Protein AF-A0A4R1WIS2-F1 (afdb_monomer_lite)

Structure (mmCIF, N/CA/C/O backbone):
data_AF-A0A4R1WIS2-F1
#
_entry.id   AF-A0A4R1WIS2-F1
#
loop_
_atom_site.group_PDB
_atom_site.id
_atom_site.type_symbol
_atom_site.label_atom_id
_atom_site.label_alt_id
_atom_site.label_comp_id
_atom_site.label_asym_id
_atom_site.label_entity_id
_atom_site.label_seq_id
_atom_site.pdbx_PDB_ins_code
_atom_site.Cartn_x
_atom_site.Cartn_y
_atom_site.Cartn_z
_atom_site.occupancy
_atom_site.B_iso_or_equiv
_atom_site.auth_seq_id
_atom_site.auth_comp_id
_atom_site.auth_asym_id
_atom_site.auth_atom_id
_atom_site.pdbx_PDB_model_num
ATOM 1 N N . MET A 1 1 ? 6.449 -14.161 -23.544 1.00 34.19 1 MET A N 1
ATOM 2 C CA . MET A 1 1 ? 6.609 -13.956 -22.084 1.00 34.19 1 MET A CA 1
ATOM 3 C C . MET A 1 1 ? 6.964 -12.508 -21.762 1.00 34.19 1 MET A C 1
ATOM 5 O O . MET A 1 1 ? 6.286 -11.932 -20.929 1.00 34.19 1 MET A O 1
ATOM 9 N N . LEU A 1 2 ? 7.910 -11.876 -22.476 1.00 35.28 2 LEU A N 1
ATOM 10 C CA . LEU A 1 2 ? 8.091 -10.413 -22.425 1.00 35.28 2 LEU A CA 1
ATOM 11 C C . LEU A 1 2 ? 6.787 -9.658 -22.736 1.00 35.28 2 LEU A C 1
ATOM 13 O O . LEU A 1 2 ? 6.429 -8.780 -21.968 1.00 35.28 2 LEU A O 1
ATOM 17 N N . ASP A 1 3 ? 6.004 -10.087 -23.731 1.00 39.53 3 ASP A N 1
ATOM 18 C CA . ASP A 1 3 ? 4.685 -9.488 -24.024 1.00 39.53 3 ASP A CA 1
ATOM 19 C C . ASP A 1 3 ? 3.668 -9.593 -22.871 1.00 39.53 3 ASP A C 1
ATOM 21 O O . ASP A 1 3 ? 2.839 -8.705 -22.704 1.00 39.53 3 ASP A O 1
ATOM 25 N N . LEU A 1 4 ? 3.761 -10.632 -22.028 1.00 36.53 4 LEU A N 1
ATOM 26 C CA . LEU A 1 4 ? 2.908 -10.819 -20.840 1.00 36.53 4 LEU A CA 1
ATOM 27 C C . LEU A 1 4 ? 3.259 -9.829 -19.721 1.00 36.53 4 LEU A C 1
ATOM 29 O O . LEU A 1 4 ? 2.395 -9.446 -18.941 1.00 36.53 4 LEU A O 1
ATOM 33 N N . LEU A 1 5 ? 4.507 -9.355 -19.700 1.00 43.53 5 LEU A N 1
ATOM 34 C CA . LEU A 1 5 ? 4.974 -8.262 -18.846 1.00 43.53 5 LEU A CA 1
ATOM 35 C C . LEU A 1 5 ? 4.927 -6.912 -19.571 1.00 43.53 5 LEU A C 1
ATOM 37 O O . LEU A 1 5 ? 5.386 -5.903 -19.034 1.00 43.53 5 LEU A O 1
ATOM 41 N N . GLY A 1 6 ? 4.406 -6.885 -20.805 1.00 50.16 6 GLY A N 1
ATOM 42 C CA . GLY A 1 6 ? 4.449 -5.768 -21.754 1.00 50.16 6 GLY A CA 1
ATOM 43 C C . GLY A 1 6 ? 5.859 -5.240 -22.055 1.00 50.16 6 GLY A C 1
ATOM 44 O O . GLY A 1 6 ? 6.031 -4.048 -22.309 1.00 50.16 6 GLY A O 1
ATOM 45 N N . GLY A 1 7 ? 6.885 -6.081 -21.936 1.00 56.88 7 GLY A N 1
ATOM 46 C CA . GLY A 1 7 ? 8.267 -5.750 -22.259 1.00 56.88 7 GLY A CA 1
ATOM 47 C C . GLY A 1 7 ? 8.368 -5.282 -23.705 1.00 56.88 7 GLY A C 1
ATOM 48 O O . GLY A 1 7 ? 8.290 -6.089 -24.626 1.00 56.88 7 GLY A O 1
ATOM 49 N N . VAL A 1 8 ? 8.528 -3.974 -23.900 1.00 64.31 8 VAL A N 1
ATOM 50 C CA . VAL A 1 8 ? 8.676 -3.400 -25.235 1.00 64.31 8 VAL A CA 1
ATOM 51 C C . VAL A 1 8 ? 10.129 -3.506 -25.663 1.00 64.31 8 VAL A C 1
ATOM 53 O O . VAL A 1 8 ? 11.032 -3.051 -24.963 1.00 64.31 8 VAL A O 1
ATOM 56 N N . SER A 1 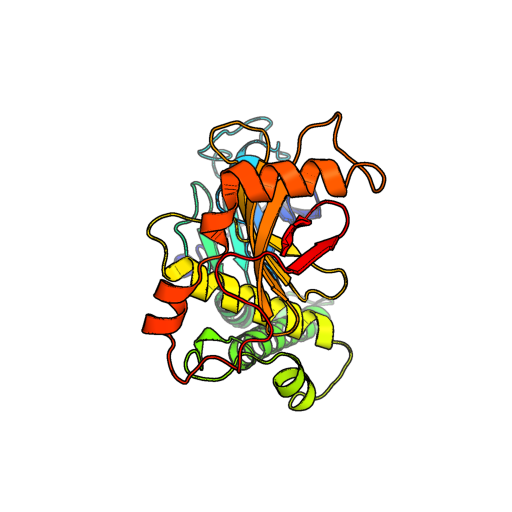9 ? 10.350 -4.120 -26.823 1.00 67.88 9 SER A N 1
ATOM 57 C CA . SER A 1 9 ? 11.649 -4.097 -27.489 1.00 67.88 9 SER A CA 1
ATOM 58 C C . SER A 1 9 ? 11.759 -2.829 -28.323 1.00 67.88 9 SER A C 1
ATOM 60 O O . SER A 1 9 ? 10.965 -2.615 -29.236 1.00 67.88 9 SER A O 1
ATOM 62 N N . TYR A 1 10 ? 12.753 -1.996 -28.025 1.00 75.69 10 TYR A N 1
ATOM 63 C CA . TYR A 1 10 ? 13.065 -0.817 -28.827 1.00 75.69 10 TYR A CA 1
ATOM 64 C C . TYR A 1 10 ? 14.084 -1.232 -29.894 1.00 75.69 10 TYR A C 1
ATOM 66 O O . TYR A 1 10 ? 15.206 -1.583 -29.531 1.00 75.69 10 TYR A O 1
ATOM 74 N N . PRO A 1 11 ? 13.734 -1.229 -31.193 1.00 65.75 11 PRO A N 1
ATOM 75 C CA . PRO A 1 11 ? 14.603 -1.773 -32.238 1.00 65.75 11 PRO A CA 1
ATOM 76 C C . PRO A 1 11 ? 15.948 -1.041 -32.362 1.00 65.75 11 PRO A C 1
ATOM 78 O O . PRO A 1 11 ? 16.916 -1.664 -32.784 1.00 65.75 11 PRO A O 1
ATOM 81 N N . SER A 1 12 ? 16.030 0.239 -31.975 1.00 69.81 12 SER A N 1
ATOM 82 C CA . SER A 1 12 ? 17.271 1.003 -31.736 1.00 69.81 12 SER A CA 1
ATOM 83 C C . SER A 1 12 ? 16.912 2.384 -31.163 1.00 69.81 12 SER A C 1
ATOM 85 O O . SER A 1 12 ? 16.636 3.292 -31.943 1.00 69.81 12 SER A O 1
ATOM 87 N N . PRO A 1 13 ? 16.836 2.570 -29.834 1.00 78.38 13 PRO A N 1
ATOM 88 C CA . PRO A 1 13 ? 16.638 3.904 -29.274 1.00 78.38 13 PRO A CA 1
ATOM 89 C C . PRO A 1 13 ? 17.916 4.737 -29.454 1.00 78.38 13 PRO A C 1
ATOM 91 O O . PRO A 1 13 ? 19.015 4.210 -29.276 1.00 78.38 13 PRO A O 1
ATOM 94 N N . ASP A 1 14 ? 17.783 6.035 -29.751 1.00 80.94 14 ASP A N 1
ATOM 95 C CA . ASP A 1 14 ? 18.937 6.943 -29.896 1.00 80.94 14 ASP A CA 1
ATOM 96 C C . ASP A 1 14 ? 19.767 6.980 -28.603 1.00 80.94 14 ASP A C 1
ATOM 98 O O . ASP A 1 14 ? 20.999 6.991 -28.616 1.00 80.94 14 ASP A O 1
ATOM 102 N N . ARG A 1 15 ? 19.060 6.993 -27.468 1.00 85.81 15 ARG A N 1
ATOM 103 C CA . ARG A 1 15 ? 19.577 6.781 -26.112 1.00 85.81 15 ARG A CA 1
ATOM 104 C C . ARG A 1 15 ? 18.429 6.444 -25.160 1.00 85.81 15 ARG A C 1
ATOM 106 O O . ARG A 1 15 ? 17.265 6.639 -25.497 1.00 85.81 15 ARG A O 1
ATOM 113 N N . ILE A 1 16 ? 18.757 5.994 -23.952 1.00 86.62 16 ILE A N 1
ATOM 114 C CA . ILE A 1 16 ? 17.788 5.806 -22.866 1.00 86.62 16 ILE A CA 1
ATOM 115 C C . ILE A 1 16 ? 18.125 6.791 -21.748 1.00 86.62 16 ILE A C 1
ATOM 117 O O . ILE A 1 16 ? 19.150 6.641 -21.084 1.00 86.62 16 ILE A O 1
ATOM 121 N N . ASP A 1 17 ? 17.254 7.775 -21.530 1.00 89.00 17 ASP A N 1
ATOM 122 C CA . ASP A 1 17 ? 17.351 8.692 -20.397 1.00 89.00 17 ASP A CA 1
ATOM 123 C C . ASP A 1 17 ? 16.502 8.146 -19.242 1.00 89.00 17 ASP A C 1
ATOM 125 O O . ASP A 1 17 ? 15.312 7.886 -19.401 1.00 89.00 17 ASP A O 1
ATOM 129 N N . ALA A 1 18 ? 17.100 7.973 -18.062 1.00 89.06 18 ALA A N 1
ATOM 130 C CA . ALA A 1 18 ? 16.396 7.511 -16.867 1.00 89.06 18 ALA A CA 1
ATOM 131 C C . ALA A 1 18 ? 16.523 8.536 -15.734 1.00 89.06 18 ALA A C 1
ATOM 133 O O . ALA A 1 18 ? 17.622 8.974 -15.390 1.00 89.06 18 ALA A O 1
ATOM 134 N N . GLY A 1 19 ? 15.391 8.915 -15.144 1.00 88.06 19 GLY A N 1
ATOM 135 C CA . GLY A 1 19 ? 15.307 9.792 -13.979 1.00 88.06 19 GLY A CA 1
ATOM 136 C C . GLY A 1 19 ? 14.721 9.066 -12.773 1.00 88.06 19 GLY A C 1
ATOM 137 O O . GLY A 1 19 ? 13.869 8.194 -12.931 1.00 88.06 19 GLY A O 1
ATOM 138 N N . ARG A 1 20 ? 15.159 9.451 -11.570 1.00 90.56 20 ARG A N 1
ATOM 139 C CA . ARG A 1 20 ? 14.604 8.984 -10.291 1.00 90.56 20 ARG A CA 1
ATOM 140 C C . ARG A 1 20 ? 13.912 10.122 -9.547 1.00 90.56 20 ARG A C 1
ATOM 142 O O . ARG A 1 20 ? 14.339 11.268 -9.683 1.00 90.56 20 ARG A O 1
ATOM 149 N N . GLU A 1 21 ? 12.891 9.785 -8.759 1.00 85.06 21 GLU A N 1
ATOM 150 C CA . GLU A 1 21 ? 12.208 10.680 -7.803 1.00 85.06 21 GLU A CA 1
ATOM 151 C C . GLU A 1 21 ? 11.743 12.005 -8.435 1.00 85.06 21 GLU A C 1
ATOM 153 O O . GLU A 1 21 ? 11.835 13.097 -7.863 1.00 85.06 21 GLU A O 1
ATOM 158 N N . ARG A 1 22 ? 11.237 11.932 -9.669 1.00 78.44 22 ARG A N 1
ATOM 159 C CA . ARG A 1 22 ? 10.844 13.117 -10.429 1.00 78.44 22 ARG A CA 1
ATOM 160 C C . ARG A 1 22 ? 9.425 13.516 -10.050 1.00 78.44 22 ARG A C 1
ATOM 162 O O . ARG A 1 22 ? 8.470 12.932 -10.544 1.00 78.44 22 ARG A O 1
ATOM 169 N N . ARG A 1 23 ? 9.295 14.553 -9.214 1.00 76.50 23 ARG A N 1
ATOM 170 C CA . ARG A 1 23 ? 7.992 15.106 -8.785 1.00 76.50 23 ARG A CA 1
ATOM 171 C C . ARG A 1 23 ? 7.055 14.015 -8.244 1.00 76.50 23 ARG A C 1
ATOM 173 O O . ARG A 1 23 ? 5.906 13.944 -8.655 1.00 76.50 23 ARG A O 1
ATOM 180 N N . HIS A 1 24 ? 7.573 13.195 -7.328 1.00 81.75 24 HIS A N 1
ATOM 181 C CA . HIS A 1 24 ? 6.883 12.073 -6.669 1.00 81.75 24 HIS A CA 1
ATOM 182 C C . HIS A 1 24 ? 6.698 10.788 -7.493 1.00 81.75 24 HIS A C 1
ATOM 184 O O . HIS A 1 24 ? 6.156 9.836 -6.950 1.00 81.75 24 HIS A O 1
ATOM 190 N N . LEU A 1 25 ? 7.175 10.726 -8.742 1.00 86.62 25 LEU A N 1
ATOM 191 C CA . LEU A 1 25 ? 7.281 9.467 -9.491 1.00 86.62 25 LEU A CA 1
ATOM 192 C C . LEU A 1 25 ? 8.641 8.810 -9.230 1.00 86.62 25 LEU A C 1
ATOM 194 O O . LEU A 1 25 ? 9.680 9.468 -9.375 1.00 86.62 25 LEU A O 1
ATOM 198 N N . ASP A 1 26 ? 8.647 7.522 -8.884 1.00 90.56 26 ASP A N 1
ATOM 199 C CA . ASP A 1 26 ? 9.873 6.822 -8.478 1.00 90.56 26 ASP A CA 1
ATOM 200 C C . ASP A 1 26 ? 10.900 6.707 -9.617 1.00 90.56 26 ASP A C 1
ATOM 202 O O . ASP A 1 26 ? 12.079 7.028 -9.419 1.00 90.56 26 ASP A O 1
ATOM 206 N N . ILE A 1 27 ? 10.477 6.273 -10.813 1.00 93.12 27 ILE A N 1
ATOM 207 C CA . ILE A 1 27 ? 11.347 6.132 -11.991 1.00 93.12 27 ILE A CA 1
ATOM 208 C C . ILE A 1 27 ? 10.613 6.585 -13.256 1.00 93.12 27 ILE A C 1
ATOM 210 O O . ILE A 1 27 ? 9.456 6.245 -13.489 1.00 93.12 27 ILE A O 1
ATOM 214 N N . VAL A 1 28 ? 11.318 7.317 -14.114 1.00 92.62 28 VAL A N 1
ATOM 215 C CA . VAL A 1 28 ? 10.836 7.742 -15.432 1.00 92.62 28 VAL A CA 1
ATOM 216 C C . VAL A 1 28 ? 11.899 7.389 -16.468 1.00 92.62 28 VAL A C 1
ATOM 218 O O . VAL A 1 28 ? 13.056 7.774 -16.307 1.00 92.62 28 VAL A O 1
ATOM 221 N N . ILE A 1 29 ? 11.521 6.656 -17.513 1.00 92.31 29 ILE A N 1
ATOM 222 C CA . ILE A 1 29 ? 12.410 6.152 -18.564 1.00 92.31 29 ILE A CA 1
ATOM 223 C C . ILE A 1 29 ? 11.942 6.701 -19.914 1.00 92.31 29 ILE A C 1
ATOM 225 O O . ILE A 1 29 ? 10.819 6.444 -20.353 1.00 92.31 29 ILE A O 1
ATOM 229 N N . ASP A 1 30 ? 12.830 7.437 -20.572 1.00 91.88 30 ASP A N 1
ATOM 230 C CA . ASP A 1 30 ? 12.654 8.014 -21.898 1.00 91.88 30 ASP A CA 1
ATOM 231 C C . ASP A 1 30 ? 13.617 7.346 -22.895 1.00 91.88 30 ASP A C 1
ATOM 233 O O . ASP A 1 30 ? 14.789 7.726 -22.981 1.00 91.88 30 ASP A O 1
ATOM 237 N N . PRO A 1 31 ? 13.166 6.331 -23.651 1.00 90.00 31 PRO A N 1
ATOM 238 C CA . PRO A 1 31 ? 13.889 5.868 -24.826 1.00 90.00 31 PRO A CA 1
ATOM 239 C C . PRO A 1 31 ? 13.761 6.937 -25.923 1.00 90.00 31 PRO A C 1
ATOM 241 O O . PRO A 1 31 ? 12.756 7.013 -26.631 1.00 90.00 31 PRO A O 1
ATOM 244 N N . VAL A 1 32 ? 14.755 7.817 -26.039 1.00 87.06 32 VAL A N 1
ATOM 245 C CA . VAL A 1 32 ? 14.733 8.963 -26.958 1.00 87.06 32 VAL A CA 1
ATOM 246 C C . VAL A 1 32 ? 14.584 8.472 -28.398 1.00 87.06 32 VAL A C 1
ATOM 248 O O . VAL A 1 32 ? 15.250 7.526 -28.815 1.00 87.06 32 VAL A O 1
ATOM 251 N N . GLY A 1 33 ? 13.659 9.094 -29.135 1.00 86.25 33 GLY A N 1
ATOM 252 C CA . GLY A 1 33 ? 13.315 8.694 -30.503 1.00 86.25 33 GLY A CA 1
ATOM 253 C C . GLY A 1 33 ? 12.431 7.443 -30.609 1.00 86.25 33 GLY A C 1
ATOM 254 O O . GLY A 1 33 ? 12.048 7.077 -31.716 1.00 86.25 33 GLY A O 1
ATOM 255 N N . ALA A 1 34 ? 12.067 6.803 -29.491 1.00 88.56 34 ALA A N 1
ATOM 256 C CA . ALA A 1 34 ? 11.249 5.593 -29.483 1.00 88.56 34 ALA A CA 1
ATOM 257 C C . ALA A 1 34 ? 10.100 5.639 -28.458 1.00 88.56 34 ALA A C 1
ATOM 259 O O . ALA A 1 34 ? 10.062 6.477 -27.552 1.00 88.56 34 ALA A O 1
ATOM 260 N N . HIS A 1 35 ? 9.146 4.725 -28.636 1.00 87.56 35 HIS A N 1
ATOM 261 C CA . HIS A 1 35 ? 7.927 4.596 -27.840 1.00 87.56 35 HIS A CA 1
ATOM 262 C C . HIS A 1 35 ? 7.636 3.120 -27.517 1.00 87.56 35 HIS A C 1
ATOM 264 O O . HIS A 1 35 ? 8.095 2.244 -28.258 1.00 87.56 35 HIS A O 1
ATOM 270 N N . PRO A 1 36 ? 6.911 2.834 -26.418 1.00 90.44 36 PRO A N 1
ATOM 271 C CA . PRO A 1 36 ? 6.366 3.795 -25.465 1.00 90.44 36 PRO A CA 1
ATOM 272 C C . PRO A 1 36 ? 7.440 4.347 -24.517 1.00 90.44 36 PRO A C 1
ATOM 274 O O . PRO A 1 36 ? 8.529 3.802 -24.380 1.00 90.44 36 PRO A O 1
ATOM 277 N N . LYS A 1 37 ? 7.138 5.452 -23.845 1.00 91.75 37 LYS A N 1
ATOM 278 C CA . LYS A 1 37 ? 7.882 5.910 -22.665 1.00 91.75 37 LYS A CA 1
ATOM 279 C C . LYS A 1 37 ? 7.434 5.106 -21.444 1.00 91.75 37 LYS A C 1
ATOM 281 O O . LYS A 1 37 ? 6.360 4.508 -21.482 1.00 91.75 37 LYS A O 1
ATOM 286 N N . VAL A 1 38 ? 8.206 5.080 -20.358 1.00 92.38 38 VAL A N 1
ATOM 287 C CA . VAL A 1 38 ? 7.839 4.287 -19.168 1.00 92.38 38 VAL A CA 1
ATOM 288 C C . VAL A 1 38 ? 7.897 5.128 -17.900 1.00 92.38 38 VAL A C 1
ATOM 290 O O . VAL A 1 38 ? 8.889 5.799 -17.627 1.00 92.38 38 VAL A O 1
ATOM 293 N N . VAL A 1 39 ? 6.839 5.062 -17.103 1.00 92.81 39 VAL A N 1
ATOM 294 C CA . VAL A 1 39 ? 6.773 5.577 -15.734 1.00 92.81 39 VAL A CA 1
ATOM 295 C C . VAL A 1 39 ? 6.610 4.379 -14.813 1.00 92.81 39 VAL A C 1
ATOM 297 O O . VAL A 1 39 ? 5.751 3.534 -15.053 1.00 92.81 39 VAL A O 1
ATOM 300 N N . VAL A 1 40 ? 7.436 4.287 -13.774 1.00 93.06 40 VAL A N 1
ATOM 301 C CA . VAL A 1 40 ? 7.360 3.216 -12.780 1.00 93.06 40 VAL A CA 1
ATOM 302 C C . VAL A 1 40 ? 7.168 3.829 -11.406 1.00 93.06 40 VAL A C 1
ATOM 304 O O . VAL A 1 40 ? 7.986 4.637 -10.966 1.00 93.06 40 VAL A O 1
ATOM 307 N N . GLU A 1 41 ? 6.118 3.393 -10.724 1.00 93.56 41 GLU A N 1
ATOM 308 C CA . GLU A 1 41 ? 5.976 3.550 -9.283 1.00 93.56 41 GLU A CA 1
ATOM 309 C C . GLU A 1 41 ? 6.453 2.255 -8.629 1.00 93.56 41 GLU A C 1
ATOM 311 O O . GLU A 1 41 ? 5.921 1.179 -8.903 1.00 93.56 41 GLU A O 1
ATOM 316 N N . ASN A 1 42 ? 7.491 2.346 -7.802 1.00 92.50 42 ASN A N 1
ATOM 317 C CA . ASN A 1 42 ? 8.184 1.198 -7.239 1.00 92.50 42 ASN A CA 1
ATOM 318 C C . ASN A 1 42 ? 7.864 1.022 -5.751 1.00 92.50 42 ASN A C 1
ATOM 320 O O . ASN A 1 42 ? 8.108 1.896 -4.915 1.00 92.50 42 ASN A O 1
ATOM 324 N N . LYS A 1 43 ? 7.315 -0.138 -5.398 1.00 90.69 43 LYS A N 1
ATOM 325 C CA . LYS A 1 43 ? 6.665 -0.355 -4.110 1.00 90.69 43 LYS A CA 1
ATOM 326 C C . LYS A 1 43 ? 7.066 -1.688 -3.495 1.00 90.69 43 LYS A C 1
ATOM 328 O O . LYS A 1 43 ? 6.508 -2.745 -3.772 1.00 90.69 43 LYS A O 1
ATOM 333 N N . LEU A 1 44 ? 8.057 -1.616 -2.607 1.00 86.94 44 LEU A N 1
ATOM 334 C CA . LEU A 1 44 ? 8.613 -2.795 -1.944 1.00 86.94 44 LEU A CA 1
ATOM 335 C C . LEU A 1 44 ? 7.783 -3.277 -0.747 1.00 86.94 44 LEU A C 1
ATOM 337 O O . LEU A 1 44 ? 7.677 -4.475 -0.531 1.00 86.94 44 LEU A O 1
ATOM 341 N N . TYR A 1 45 ? 7.240 -2.360 0.058 1.00 80.25 45 TYR A N 1
ATOM 342 C CA . TYR A 1 45 ? 6.700 -2.706 1.383 1.00 80.25 45 TYR A CA 1
ATOM 343 C C . TYR A 1 45 ? 5.273 -2.231 1.639 1.00 80.25 45 TYR A C 1
ATOM 345 O O . TYR A 1 45 ? 4.710 -2.556 2.677 1.00 80.25 45 TYR A O 1
ATOM 353 N N . SER A 1 46 ? 4.715 -1.422 0.746 1.00 78.00 46 SER A N 1
ATOM 354 C CA . SER A 1 46 ? 3.356 -0.905 0.852 1.00 78.00 46 SER A CA 1
ATOM 355 C C . SER A 1 46 ? 2.788 -0.715 -0.541 1.00 78.00 46 SER A C 1
ATOM 357 O O . SER A 1 46 ? 3.498 -0.275 -1.444 1.00 78.00 46 SER A O 1
ATOM 359 N N . ILE A 1 47 ? 1.513 -1.044 -0.715 1.00 78.38 47 ILE A N 1
ATOM 360 C CA . ILE A 1 47 ? 0.815 -0.871 -1.987 1.00 78.38 47 ILE A CA 1
ATOM 361 C C . ILE A 1 47 ? 0.061 0.465 -1.956 1.00 78.38 47 ILE A C 1
ATOM 363 O O . ILE A 1 47 ? -0.705 0.691 -1.018 1.00 78.38 47 ILE A O 1
ATOM 367 N N . PRO A 1 48 ? 0.274 1.366 -2.933 1.00 78.38 48 PRO A N 1
ATOM 368 C CA . PRO A 1 48 ? -0.412 2.650 -2.988 1.00 78.38 48 PRO A CA 1
ATOM 369 C C . PRO A 1 48 ? -1.881 2.436 -3.346 1.00 78.38 48 PRO A C 1
ATOM 371 O O . PRO A 1 48 ? -2.189 1.721 -4.299 1.00 78.38 48 PRO A O 1
ATOM 374 N N . TYR A 1 49 ? -2.790 3.078 -2.614 1.00 81.75 49 TYR A N 1
ATOM 375 C CA . TYR A 1 49 ? -4.221 3.001 -2.912 1.00 81.75 49 TYR A CA 1
ATOM 376 C C . TYR A 1 49 ? -4.568 3.683 -4.240 1.00 81.75 49 TYR A C 1
ATOM 378 O O . TYR A 1 49 ? -3.845 4.586 -4.676 1.00 81.75 49 TYR A O 1
ATOM 386 N N . PRO A 1 50 ? -5.709 3.326 -4.867 1.00 85.00 50 PRO A N 1
ATOM 387 C CA . PRO A 1 50 ? -6.105 3.878 -6.163 1.00 85.00 50 PRO A CA 1
ATOM 388 C C . PRO A 1 50 ? -6.063 5.409 -6.222 1.00 85.00 50 PRO A C 1
ATOM 390 O O . PRO A 1 50 ? -5.537 5.970 -7.176 1.00 85.00 50 PRO A O 1
ATOM 393 N N . ALA A 1 51 ? -6.518 6.094 -5.168 1.00 85.62 51 ALA A N 1
ATOM 394 C CA . ALA A 1 51 ? -6.520 7.556 -5.112 1.00 85.62 51 ALA A CA 1
ATOM 395 C C . ALA A 1 51 ? -5.112 8.171 -5.223 1.00 85.62 51 ALA A C 1
ATOM 397 O O . ALA A 1 51 ? -4.956 9.257 -5.783 1.00 85.62 51 ALA A O 1
ATOM 398 N N . GLN A 1 52 ? -4.080 7.495 -4.711 1.00 86.38 52 GLN A N 1
ATOM 399 C CA . GLN A 1 52 ? -2.694 7.944 -4.839 1.00 86.38 52 GLN A CA 1
ATOM 400 C C . GLN A 1 52 ? -2.199 7.803 -6.283 1.00 86.38 52 GLN A C 1
ATOM 402 O O . GLN A 1 52 ? -1.617 8.743 -6.817 1.00 86.38 52 GLN A O 1
ATOM 407 N N . LEU A 1 53 ? -2.495 6.679 -6.938 1.00 89.31 53 LEU A N 1
ATOM 408 C CA . LEU A 1 53 ? -2.142 6.458 -8.343 1.00 89.31 53 LEU A CA 1
ATOM 409 C C . LEU A 1 53 ? -2.865 7.440 -9.277 1.00 89.31 53 LEU A C 1
ATOM 411 O O . LEU A 1 53 ? -2.239 8.018 -10.162 1.00 89.31 53 LEU A O 1
ATOM 415 N N . THR A 1 54 ? -4.147 7.725 -9.029 1.00 89.50 54 THR A N 1
ATOM 416 C CA . THR A 1 54 ? -4.891 8.755 -9.773 1.00 89.50 54 THR A CA 1
ATOM 417 C C . THR A 1 54 ? -4.275 10.145 -9.591 1.00 89.50 54 THR A C 1
ATOM 419 O O . THR A 1 54 ? -4.167 10.896 -10.555 1.00 89.50 54 THR A O 1
ATOM 422 N N . LYS A 1 55 ? -3.798 10.502 -8.387 1.00 87.38 55 LYS A N 1
ATOM 423 C CA . LYS A 1 55 ? -3.077 11.776 -8.181 1.00 87.38 55 LYS A CA 1
ATOM 424 C C . LYS A 1 55 ? -1.806 11.853 -9.028 1.00 87.38 55 LYS A C 1
ATOM 426 O O . LYS A 1 55 ? -1.486 12.921 -9.544 1.00 87.38 55 LYS A O 1
ATOM 431 N N . TYR A 1 56 ? -1.098 10.738 -9.191 1.00 88.06 56 TYR A N 1
ATOM 432 C CA . TYR A 1 56 ? 0.135 10.689 -9.976 1.00 88.06 56 TYR A CA 1
ATOM 433 C C . TYR A 1 56 ? -0.089 10.916 -11.469 1.00 88.06 56 TYR A C 1
ATOM 435 O O . TYR A 1 56 ? 0.789 11.471 -12.128 1.00 88.06 56 TYR A O 1
ATOM 443 N N . ASN A 1 57 ? -1.276 10.592 -11.985 1.00 86.81 57 ASN A N 1
ATOM 444 C CA . ASN A 1 57 ? -1.654 10.882 -13.370 1.00 86.81 57 ASN A CA 1
ATOM 445 C C . ASN A 1 57 ? -1.632 12.390 -13.692 1.00 86.81 57 ASN A C 1
ATOM 447 O O . ASN A 1 57 ? -1.498 12.787 -14.849 1.00 86.81 57 ASN A O 1
ATOM 451 N N . ALA A 1 58 ? -1.746 13.251 -12.675 1.00 84.06 58 ALA A N 1
ATOM 452 C CA . ALA A 1 58 ? -1.682 14.699 -12.842 1.00 84.06 58 ALA A CA 1
ATOM 453 C C . ALA A 1 58 ? -0.244 15.256 -12.852 1.00 84.06 58 ALA A C 1
ATOM 455 O O . ALA A 1 58 ? -0.054 16.442 -13.143 1.00 84.06 58 ALA A O 1
ATOM 456 N N . TYR A 1 59 ? 0.775 14.455 -12.517 1.00 87.44 59 TYR A N 1
ATOM 457 C CA . TYR A 1 59 ? 2.147 14.947 -12.420 1.00 87.44 59 TYR A CA 1
ATOM 458 C C . TYR A 1 59 ? 2.837 15.026 -13.783 1.00 87.44 59 TYR A C 1
ATOM 460 O O . TYR A 1 59 ? 2.907 14.038 -14.500 1.00 87.44 59 TYR A O 1
ATOM 468 N N . PRO A 1 60 ? 3.430 16.177 -14.149 1.00 87.94 60 PRO A N 1
ATOM 469 C CA . PRO A 1 60 ? 4.057 16.339 -15.453 1.00 87.94 60 PRO A CA 1
ATOM 470 C C . PRO A 1 60 ? 5.318 15.476 -15.595 1.00 87.94 60 PRO A C 1
ATOM 472 O O . PRO A 1 60 ? 6.177 15.437 -14.708 1.00 87.94 60 PRO A O 1
ATOM 475 N N . VAL A 1 61 ? 5.473 14.880 -16.774 1.00 89.31 61 VAL A N 1
ATOM 476 C CA . VAL A 1 61 ? 6.621 14.066 -17.197 1.00 89.31 61 VAL A CA 1
ATOM 477 C C . VAL A 1 61 ? 7.449 14.842 -18.238 1.00 89.31 61 VAL A C 1
ATOM 479 O O . VAL A 1 61 ? 6.977 15.852 -18.763 1.00 89.31 61 VAL A O 1
ATOM 482 N N . PRO A 1 62 ? 8.704 14.451 -18.545 1.00 88.19 62 PRO A N 1
ATOM 483 C CA . PRO A 1 62 ? 9.574 15.227 -19.441 1.00 88.19 62 PRO A CA 1
ATOM 484 C C . PRO A 1 62 ? 8.966 15.526 -20.819 1.00 88.19 62 PRO A C 1
ATOM 486 O O . PRO A 1 62 ? 9.220 16.588 -21.378 1.00 88.19 62 PRO A O 1
ATOM 489 N N . TRP A 1 63 ? 8.163 14.600 -21.341 1.00 89.69 63 TRP A N 1
ATOM 490 C CA . TRP A 1 63 ? 7.553 14.661 -22.671 1.00 89.69 63 TRP A CA 1
ATOM 491 C C . TRP A 1 63 ? 6.073 15.075 -22.658 1.00 89.69 63 TRP A C 1
ATOM 493 O O . TRP A 1 63 ? 5.463 15.173 -23.719 1.00 89.69 63 TRP A O 1
ATOM 503 N N . SER A 1 64 ? 5.471 15.311 -21.487 1.00 88.19 64 SER A N 1
ATOM 504 C CA . SER A 1 64 ? 4.072 15.738 -21.376 1.00 88.19 64 SER A CA 1
ATOM 505 C C . SER A 1 64 ? 3.827 16.546 -20.102 1.00 88.19 64 SER A C 1
ATOM 507 O O . SER A 1 64 ? 4.052 16.079 -18.985 1.00 88.19 64 SER A O 1
ATOM 509 N N . SER A 1 65 ? 3.322 17.768 -20.273 1.00 83.19 65 SER A N 1
ATOM 510 C CA . SER A 1 65 ? 3.027 18.700 -19.180 1.00 83.19 65 SER A CA 1
ATOM 511 C C . SER A 1 65 ? 1.662 18.480 -18.519 1.00 83.19 65 SER A C 1
ATOM 513 O O . SER A 1 65 ? 1.449 18.977 -17.416 1.00 83.19 65 SER A O 1
ATOM 515 N N . SER A 1 66 ? 0.744 17.755 -19.164 1.00 76.00 66 SER A N 1
ATOM 516 C CA . SER A 1 66 ? -0.577 17.409 -18.629 1.00 76.00 66 SER A CA 1
ATOM 517 C C . SER A 1 66 ? -1.126 16.202 -19.378 1.00 76.00 66 SER A C 1
ATOM 519 O O . SER A 1 66 ? -0.989 16.127 -20.599 1.00 76.00 66 SER A O 1
ATOM 521 N N . HIS A 1 67 ? -1.701 15.247 -18.652 1.00 79.38 67 HIS A N 1
ATOM 522 C CA . HIS A 1 67 ? -2.144 14.000 -19.265 1.00 79.38 67 HIS A CA 1
ATOM 523 C C . HIS A 1 67 ? -3.390 13.343 -18.651 1.00 79.38 67 HIS A C 1
ATOM 525 O O . HIS A 1 67 ? -3.910 12.405 -19.242 1.00 79.38 67 HIS A O 1
ATOM 531 N N . GLY A 1 68 ? -3.941 13.887 -17.559 1.00 81.25 68 GLY A N 1
ATOM 532 C CA . GLY A 1 68 ? -5.237 13.461 -17.016 1.00 81.25 68 GLY A CA 1
ATOM 533 C C . GLY A 1 68 ? -5.320 11.961 -16.718 1.00 81.25 68 GLY A C 1
ATOM 534 O O . GLY A 1 68 ? -4.304 11.281 -16.618 1.00 81.25 68 GLY A O 1
ATOM 535 N N . ASP A 1 69 ? -6.539 11.442 -16.585 1.00 84.62 69 ASP A N 1
ATOM 536 C CA . ASP A 1 69 ? -6.777 10.068 -16.119 1.00 84.62 69 ASP A CA 1
ATOM 537 C C . ASP A 1 69 ? -6.263 8.978 -17.075 1.00 84.62 69 ASP A C 1
ATOM 539 O O . ASP A 1 69 ? -5.990 7.864 -16.640 1.00 84.62 69 ASP A O 1
ATOM 543 N N . GLU A 1 70 ? -6.075 9.303 -18.355 1.00 87.31 70 GLU A N 1
ATOM 544 C CA . GLU A 1 70 ? -5.580 8.371 -19.379 1.00 87.31 70 GLU A CA 1
ATOM 545 C C . GLU A 1 70 ? -4.046 8.300 -19.446 1.00 87.31 70 GLU A C 1
ATOM 547 O O . GLU A 1 70 ? -3.482 7.444 -20.128 1.00 87.31 70 GLU A O 1
ATOM 552 N N . GLY A 1 71 ? -3.341 9.185 -18.739 1.00 89.12 71 GLY A N 1
ATOM 553 C CA . GLY A 1 71 ? -1.887 9.254 -18.806 1.00 89.12 71 GLY A CA 1
ATOM 554 C C . GLY A 1 71 ? -1.343 9.827 -20.112 1.00 89.12 71 GLY A C 1
ATOM 555 O O . GLY A 1 71 ? -2.058 10.231 -21.030 1.00 89.12 71 GLY A O 1
ATOM 556 N N . ALA A 1 72 ? -0.021 10.000 -20.146 1.00 90.75 72 ALA A N 1
ATOM 557 C CA . ALA A 1 72 ? 0.641 10.615 -21.285 1.00 90.75 72 ALA A CA 1
ATOM 558 C C . ALA A 1 72 ? 0.569 9.700 -22.515 1.00 90.75 72 ALA A C 1
ATOM 560 O O . ALA A 1 72 ? 0.717 8.484 -22.420 1.00 90.75 72 ALA A O 1
ATOM 561 N N . VAL A 1 73 ? 0.387 10.307 -23.689 1.00 87.81 73 VAL A N 1
ATOM 562 C CA . VAL A 1 73 ? 0.358 9.597 -24.975 1.00 87.81 73 VAL A CA 1
ATOM 563 C C . VAL A 1 73 ? 1.619 8.745 -25.138 1.00 87.81 73 VAL A C 1
ATOM 565 O O . VAL A 1 73 ? 2.715 9.174 -24.764 1.00 87.81 73 VAL A O 1
ATOM 568 N N . GLU A 1 74 ? 1.454 7.534 -25.681 1.00 89.19 74 GLU A N 1
ATOM 569 C CA . GLU A 1 74 ? 2.545 6.576 -25.905 1.00 89.19 74 GLU A CA 1
ATOM 570 C C . GLU A 1 74 ? 3.408 6.361 -24.648 1.00 89.19 74 GLU A C 1
ATOM 572 O O . GLU A 1 74 ? 4.634 6.266 -24.729 1.00 89.19 74 GLU A O 1
ATOM 577 N N . THR A 1 75 ? 2.788 6.350 -23.464 1.00 91.00 75 THR A N 1
ATOM 578 C CA . THR A 1 75 ? 3.465 6.153 -22.178 1.00 91.00 75 THR A CA 1
ATOM 579 C C . THR A 1 75 ? 2.832 5.002 -21.424 1.00 91.00 75 THR A C 1
ATOM 581 O O . THR A 1 75 ? 1.616 4.908 -21.292 1.00 91.00 75 THR A O 1
ATOM 584 N N . ARG A 1 76 ? 3.676 4.130 -20.886 1.00 91.75 76 ARG A N 1
ATOM 585 C CA . ARG A 1 76 ? 3.269 3.012 -20.053 1.00 91.75 76 ARG A CA 1
ATOM 586 C C . ARG A 1 76 ? 3.512 3.331 -18.586 1.00 91.75 76 ARG A C 1
ATOM 588 O O . ARG A 1 76 ? 4.637 3.649 -18.206 1.00 91.75 76 ARG A O 1
ATOM 595 N N . TYR A 1 77 ? 2.475 3.184 -17.773 1.00 93.06 77 TYR A N 1
ATOM 596 C CA . TYR A 1 77 ? 2.529 3.402 -16.331 1.00 93.06 77 TYR A CA 1
ATOM 597 C C . TYR A 1 77 ? 2.521 2.055 -15.618 1.00 93.06 77 TYR A C 1
ATOM 599 O O . TYR A 1 77 ? 1.594 1.266 -15.782 1.00 93.06 77 TYR A O 1
ATOM 607 N N . VAL A 1 78 ? 3.572 1.775 -14.856 1.00 93.50 78 VAL A N 1
ATOM 608 C CA . VAL A 1 78 ? 3.797 0.483 -14.209 1.00 93.50 78 VAL A CA 1
ATOM 609 C C . VAL A 1 78 ? 3.838 0.668 -12.702 1.00 93.50 78 VAL A C 1
ATOM 611 O O . VAL A 1 78 ? 4.727 1.336 -12.180 1.00 93.50 78 VAL A O 1
ATOM 614 N N . LEU A 1 79 ? 2.916 0.029 -11.991 1.00 94.44 79 LEU A N 1
ATOM 615 C CA . LEU A 1 79 ? 3.081 -0.232 -10.569 1.00 94.44 79 LEU A CA 1
ATOM 616 C C . LEU A 1 79 ? 3.930 -1.498 -10.436 1.00 94.44 79 LEU A C 1
ATOM 618 O O . LEU A 1 79 ? 3.441 -2.599 -10.692 1.00 94.44 79 LEU A O 1
ATOM 622 N N . LEU A 1 80 ? 5.197 -1.329 -10.065 1.00 94.12 80 LEU A N 1
ATOM 623 C CA . LEU A 1 80 ? 6.097 -2.430 -9.744 1.00 94.12 80 LEU A CA 1
ATOM 624 C C . LEU A 1 80 ? 6.021 -2.695 -8.242 1.00 94.12 80 LEU A C 1
ATOM 626 O O . LEU A 1 80 ? 6.501 -1.875 -7.456 1.00 94.12 80 LEU A O 1
ATOM 630 N N . SER A 1 81 ? 5.451 -3.8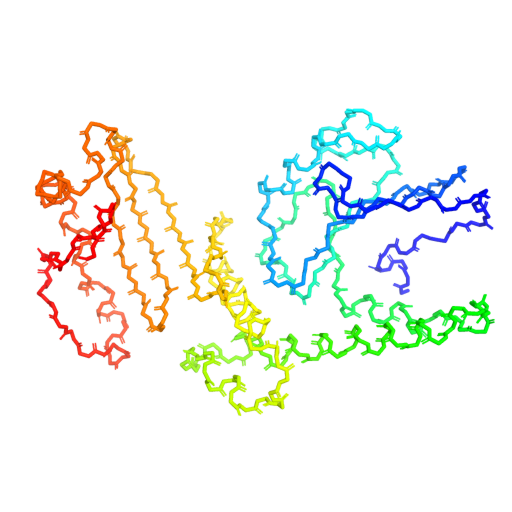27 -7.831 1.00 93.19 81 SER A N 1
ATOM 631 C CA . SER A 1 81 ? 5.297 -4.129 -6.405 1.00 93.19 81 SER A CA 1
ATOM 632 C C . SER A 1 81 ? 5.644 -5.557 -6.006 1.00 93.19 81 SER A C 1
ATOM 634 O O . SER A 1 81 ? 5.567 -6.503 -6.790 1.00 93.19 81 SER A O 1
ATOM 636 N N . LEU A 1 82 ? 6.120 -5.701 -4.765 1.00 90.81 82 LEU A N 1
ATOM 637 C CA . LEU A 1 82 ? 6.475 -7.003 -4.184 1.00 90.81 82 LEU A CA 1
ATOM 638 C C . LEU A 1 82 ? 5.238 -7.842 -3.870 1.00 90.81 82 LEU A C 1
ATOM 640 O O . LEU A 1 82 ? 5.270 -9.057 -4.023 1.00 90.81 82 LEU A O 1
ATOM 644 N N . MET A 1 83 ? 4.155 -7.181 -3.465 1.00 87.25 83 MET A N 1
ATOM 645 C CA . MET A 1 83 ? 2.853 -7.796 -3.227 1.00 87.25 83 MET A CA 1
ATOM 646 C C . MET A 1 83 ? 1.875 -7.343 -4.306 1.00 87.25 83 MET A C 1
ATOM 648 O O . MET A 1 83 ? 1.984 -6.224 -4.815 1.00 87.25 83 MET A O 1
ATOM 652 N N . ALA A 1 84 ? 0.916 -8.199 -4.649 1.00 88.06 84 ALA A N 1
ATOM 653 C CA . ALA A 1 84 ? -0.132 -7.825 -5.583 1.00 88.06 84 ALA A CA 1
ATOM 654 C C . ALA A 1 84 ? -1.150 -6.880 -4.913 1.00 88.06 84 ALA A C 1
ATOM 656 O O . ALA A 1 84 ? -1.498 -7.091 -3.747 1.00 88.06 84 ALA A O 1
ATOM 657 N N . PRO A 1 85 ? -1.653 -5.854 -5.624 1.00 89.62 85 PRO A N 1
ATOM 658 C CA . PRO A 1 85 ? -2.780 -5.066 -5.150 1.00 89.62 85 PRO A CA 1
ATOM 659 C C . PRO A 1 85 ? -4.042 -5.939 -5.083 1.00 89.62 85 PRO A C 1
ATOM 661 O O . PRO A 1 85 ? -4.353 -6.681 -6.011 1.00 89.62 85 PRO A O 1
ATOM 664 N N . SER A 1 86 ? -4.800 -5.806 -3.998 1.00 88.75 86 SER A N 1
ATOM 665 C CA . SER A 1 86 ? -6.099 -6.471 -3.769 1.00 88.75 86 SER A CA 1
ATOM 666 C C . SER A 1 86 ? -7.287 -5.736 -4.410 1.00 88.75 86 SER A C 1
ATOM 668 O O . SER A 1 86 ? -8.446 -6.050 -4.149 1.00 88.75 86 SER A O 1
ATOM 670 N N . PHE A 1 87 ? -7.013 -4.738 -5.249 1.00 87.06 87 PHE A N 1
ATOM 671 C CA . PHE A 1 87 ? -7.998 -3.886 -5.907 1.00 87.06 87 PHE A CA 1
ATOM 672 C C . PHE A 1 87 ? -7.632 -3.665 -7.379 1.00 87.06 87 PHE A C 1
ATOM 674 O O . PHE A 1 87 ? -6.454 -3.743 -7.741 1.00 87.06 87 PHE A O 1
ATOM 681 N N . PRO A 1 88 ? -8.616 -3.350 -8.241 1.00 89.25 88 PRO A N 1
ATOM 682 C CA . PRO A 1 88 ? -8.329 -2.950 -9.611 1.00 89.25 88 PRO A CA 1
ATOM 683 C C . PRO A 1 88 ? -7.523 -1.647 -9.623 1.00 89.25 88 PRO A C 1
ATOM 685 O O . PRO A 1 88 ? -7.847 -0.695 -8.909 1.00 89.25 88 PRO A O 1
ATOM 688 N N . LEU A 1 89 ? -6.476 -1.603 -10.447 1.00 91.06 89 LEU A N 1
ATOM 689 C CA . LEU A 1 89 ? -5.701 -0.384 -10.639 1.00 91.06 89 LEU A CA 1
ATOM 690 C C . LEU A 1 89 ? -6.490 0.626 -11.484 1.00 91.06 89 LEU A C 1
ATOM 692 O O . LEU A 1 89 ? -7.144 0.226 -12.451 1.00 91.06 89 LEU A O 1
ATOM 696 N N . PRO A 1 90 ? -6.436 1.927 -11.147 1.00 92.19 90 PRO A N 1
ATOM 697 C CA . PRO A 1 90 ? -7.003 2.952 -12.008 1.00 92.19 90 PRO A CA 1
ATOM 698 C C . PRO A 1 90 ? -6.179 3.058 -13.302 1.00 92.19 90 PRO A C 1
ATOM 700 O O . PRO A 1 90 ? -4.950 2.931 -13.250 1.00 92.19 90 PRO A O 1
ATOM 703 N N . PRO A 1 91 ? -6.808 3.344 -14.456 1.00 91.69 91 PRO A N 1
ATOM 704 C CA . PRO A 1 91 ? -6.072 3.732 -15.653 1.00 91.69 91 PRO A CA 1
ATOM 705 C C . PRO A 1 91 ? -5.099 4.890 -15.363 1.00 91.69 91 PRO A C 1
ATOM 707 O O . PRO A 1 91 ? -5.347 5.697 -14.458 1.00 91.69 91 PRO A O 1
ATOM 710 N N . PRO A 1 92 ? -3.960 4.964 -16.071 1.00 92.75 92 PRO A N 1
ATOM 711 C CA . PRO A 1 92 ? -3.423 4.011 -17.057 1.00 92.75 92 PRO A CA 1
ATOM 712 C C . PRO A 1 92 ? -2.545 2.903 -16.433 1.00 92.75 92 PRO A C 1
ATOM 714 O O . PRO A 1 92 ? -1.773 2.247 -17.138 1.00 92.75 92 PRO A O 1
ATOM 717 N N . TRP A 1 93 ? -2.575 2.736 -15.108 1.00 93.69 93 TRP A N 1
ATOM 718 C CA . TRP A 1 93 ? -1.616 1.898 -14.395 1.00 93.69 93 TRP A CA 1
ATOM 719 C C . TRP A 1 93 ? -1.835 0.413 -14.665 1.00 93.69 93 TRP A C 1
ATOM 721 O O . TRP A 1 93 ? -2.934 -0.118 -14.514 1.00 93.69 93 TRP A O 1
ATOM 731 N N . VAL A 1 94 ? -0.743 -0.279 -14.980 1.00 93.25 94 VAL A N 1
ATOM 732 C CA . VAL A 1 94 ? -0.691 -1.741 -15.013 1.00 93.25 94 VAL A CA 1
ATOM 733 C C . VAL A 1 94 ? 0.217 -2.257 -13.907 1.00 93.25 94 VAL A C 1
ATOM 735 O O . VAL A 1 94 ? 1.198 -1.615 -13.535 1.00 93.25 94 VAL A O 1
ATOM 738 N N . HIS A 1 95 ? -0.108 -3.428 -13.378 1.00 93.31 95 HIS A N 1
ATOM 739 C CA . HIS A 1 95 ? 0.672 -4.066 -12.327 1.00 93.31 95 HIS A CA 1
ATOM 740 C C . HIS A 1 95 ? 1.742 -4.979 -12.934 1.00 93.31 95 HIS A C 1
ATOM 742 O O . HIS A 1 95 ? 1.453 -5.743 -13.855 1.00 93.31 95 HIS A O 1
ATOM 748 N N . VAL A 1 96 ? 2.958 -4.915 -12.395 1.00 93.06 96 VAL A N 1
ATOM 749 C CA . VAL A 1 96 ? 4.035 -5.881 -12.638 1.00 93.06 96 VAL A CA 1
ATOM 750 C C . VAL A 1 96 ? 4.581 -6.310 -11.282 1.00 93.06 96 VAL A C 1
ATOM 752 O O . VAL A 1 96 ? 4.938 -5.462 -10.463 1.00 93.06 96 VAL A O 1
ATOM 755 N N . THR A 1 97 ? 4.665 -7.614 -11.026 1.00 92.06 97 THR A N 1
ATOM 756 C CA . THR A 1 97 ? 5.214 -8.096 -9.754 1.00 92.06 97 THR A CA 1
ATOM 757 C C . THR A 1 97 ? 6.742 -8.099 -9.767 1.00 92.06 97 THR A C 1
ATOM 759 O O . THR A 1 97 ? 7.396 -8.178 -10.809 1.00 92.06 97 THR A O 1
ATOM 762 N N . TYR A 1 98 ? 7.358 -8.093 -8.588 1.00 93.56 98 TYR A N 1
ATOM 763 C CA . TYR A 1 98 ? 8.796 -8.364 -8.491 1.00 93.56 98 TYR A CA 1
ATOM 764 C C . TYR A 1 98 ? 9.179 -9.782 -8.944 1.00 93.56 98 TYR A C 1
ATOM 766 O O . TYR A 1 98 ? 10.308 -9.979 -9.390 1.00 93.56 98 TYR A O 1
ATOM 774 N N . ARG A 1 99 ? 8.259 -10.755 -8.865 1.00 92.81 99 ARG A N 1
ATOM 775 C CA . ARG A 1 99 ? 8.434 -12.100 -9.435 1.00 92.81 99 ARG A CA 1
ATOM 776 C C . ARG A 1 99 ? 8.567 -12.026 -10.955 1.00 92.81 99 ARG A C 1
ATOM 778 O O . ARG A 1 99 ? 9.560 -12.501 -11.494 1.00 92.81 99 ARG A O 1
ATOM 785 N N . ASP A 1 100 ? 7.645 -11.325 -11.606 1.00 92.00 100 ASP A N 1
ATOM 786 C CA . ASP A 1 100 ? 7.684 -11.065 -13.046 1.00 92.00 100 ASP A CA 1
ATOM 787 C C . ASP A 1 100 ? 8.993 -10.389 -13.475 1.00 92.00 100 ASP A C 1
ATOM 789 O O . ASP A 1 100 ? 9.623 -10.774 -14.461 1.00 92.00 100 ASP A O 1
ATOM 793 N N . LEU A 1 101 ? 9.434 -9.385 -12.709 1.00 91.94 101 LEU A N 1
ATOM 794 C CA . LEU A 1 101 ? 10.715 -8.725 -12.942 1.00 91.94 101 LEU A CA 1
ATOM 795 C C . LEU A 1 101 ? 11.888 -9.703 -12.794 1.00 91.94 101 LEU A C 1
ATOM 797 O O . LEU A 1 101 ? 12.797 -9.680 -13.621 1.00 91.94 101 LEU A O 1
ATOM 801 N N . ALA A 1 102 ? 11.885 -10.556 -11.767 1.00 92.00 102 ALA A N 1
ATOM 802 C CA . ALA A 1 102 ? 12.922 -11.566 -11.564 1.00 92.00 102 ALA A CA 1
ATOM 803 C C . ALA A 1 102 ? 13.036 -12.495 -12.782 1.00 92.00 102 ALA A C 1
ATOM 805 O O . ALA A 1 102 ? 14.135 -12.712 -13.300 1.00 92.00 102 ALA A O 1
ATOM 806 N N . ASP A 1 103 ? 11.890 -12.965 -13.278 1.00 90.81 103 ASP A N 1
ATOM 807 C CA . ASP A 1 103 ? 11.808 -13.827 -14.452 1.00 90.81 103 ASP A CA 1
ATOM 808 C C . ASP A 1 103 ? 12.295 -13.094 -15.709 1.00 90.81 103 ASP A C 1
ATOM 810 O O . ASP A 1 103 ? 13.078 -13.643 -16.485 1.00 90.81 103 ASP A O 1
ATOM 814 N N . ALA A 1 104 ? 11.921 -11.826 -15.900 1.00 89.19 104 ALA A N 1
ATOM 815 C CA . ALA A 1 104 ? 12.411 -11.014 -17.015 1.00 89.19 104 ALA A CA 1
ATOM 816 C C . ALA A 1 104 ? 13.936 -10.817 -16.974 1.00 89.19 104 ALA A C 1
ATOM 818 O O . ALA A 1 104 ? 14.609 -10.970 -17.995 1.00 89.19 104 ALA A O 1
ATOM 819 N N . LEU A 1 105 ? 14.501 -10.529 -15.796 1.00 89.88 105 LEU A N 1
ATOM 820 C CA . LEU A 1 105 ? 15.945 -10.345 -15.608 1.00 89.88 105 LEU A CA 1
ATOM 821 C C . LEU A 1 105 ? 16.742 -11.621 -15.912 1.00 89.88 105 LEU A C 1
ATOM 823 O O . LEU A 1 105 ? 17.905 -11.531 -16.302 1.00 89.88 105 LEU A O 1
ATOM 827 N N . ALA A 1 106 ? 16.140 -12.805 -15.770 1.00 89.00 106 ALA A N 1
ATOM 828 C CA . ALA A 1 106 ? 16.781 -14.070 -16.131 1.00 89.00 106 ALA A CA 1
ATOM 829 C C . ALA A 1 106 ? 17.013 -14.231 -17.647 1.00 89.00 106 ALA A C 1
ATOM 831 O O . ALA A 1 106 ? 17.855 -15.030 -18.046 1.00 89.00 106 ALA A O 1
ATOM 832 N N . HIS A 1 107 ? 16.306 -13.464 -18.485 1.00 87.62 107 HIS A N 1
ATOM 833 C CA . HIS A 1 107 ? 16.431 -13.514 -19.947 1.00 87.62 107 HIS A CA 1
ATOM 834 C C . HIS A 1 107 ? 17.467 -12.530 -20.507 1.00 87.62 107 HIS A C 1
ATOM 836 O O . HIS A 1 107 ? 17.732 -12.537 -21.709 1.00 87.62 107 HIS A O 1
ATOM 842 N N . VAL A 1 108 ? 18.036 -11.661 -19.669 1.00 86.25 108 VAL A N 1
ATOM 843 C CA . VAL A 1 108 ? 19.062 -10.707 -20.097 1.00 86.25 108 VAL A CA 1
ATOM 844 C C . VAL A 1 108 ? 20.401 -11.427 -20.199 1.00 86.25 108 VAL A C 1
ATOM 846 O O . VAL A 1 108 ? 20.875 -12.010 -19.224 1.00 86.25 108 VAL A O 1
ATOM 849 N N . ASP A 1 109 ? 21.031 -11.346 -21.369 1.00 86.25 109 ASP A N 1
ATOM 850 C CA . ASP A 1 109 ? 22.387 -11.850 -21.558 1.00 86.25 109 ASP A CA 1
ATOM 851 C C . ASP A 1 109 ? 23.406 -10.924 -20.878 1.00 86.25 109 ASP A C 1
ATOM 853 O O . ASP A 1 109 ? 23.716 -9.824 -21.343 1.00 86.25 109 ASP A O 1
ATOM 857 N N . GLU A 1 110 ? 23.945 -11.407 -19.763 1.00 86.69 110 GLU A N 1
ATOM 858 C CA . GLU A 1 110 ? 24.954 -10.738 -18.945 1.00 86.69 110 GLU A CA 1
ATOM 859 C C . GLU A 1 110 ? 26.222 -10.365 -19.724 1.00 86.69 110 GLU A C 1
ATOM 861 O O . GLU A 1 110 ? 26.885 -9.383 -19.374 1.00 86.69 110 GLU A O 1
ATOM 866 N N . GLY A 1 111 ? 26.559 -11.115 -20.781 1.00 82.38 111 GLY A N 1
ATOM 867 C CA . GLY A 1 111 ? 27.733 -10.862 -21.616 1.00 82.38 111 GLY A CA 1
ATOM 868 C C . GLY A 1 111 ? 27.660 -9.523 -22.354 1.00 82.38 111 GLY A C 1
ATOM 869 O O . GLY A 1 111 ? 28.684 -8.863 -22.544 1.00 82.38 111 GLY A O 1
ATOM 870 N N . HIS A 1 112 ? 26.450 -9.063 -22.684 1.00 84.81 112 HIS A N 1
ATOM 871 C CA . HIS A 1 112 ? 26.220 -7.784 -23.362 1.00 84.81 112 HIS A CA 1
ATOM 872 C C . HIS A 1 112 ? 26.326 -6.566 -22.429 1.00 84.81 112 HIS A C 1
ATOM 874 O O . HIS A 1 112 ? 26.396 -5.432 -22.902 1.00 84.81 112 HIS A O 1
ATOM 880 N N . LEU A 1 113 ? 26.376 -6.772 -21.107 1.00 84.12 113 LEU A N 1
ATOM 881 C CA . LEU A 1 113 ? 26.438 -5.691 -20.115 1.00 84.12 113 LEU A CA 1
ATOM 882 C C . LEU A 1 113 ? 27.875 -5.214 -19.833 1.00 84.12 113 LEU A C 1
ATOM 884 O O . LEU A 1 113 ? 28.086 -4.164 -19.221 1.00 84.12 113 LEU A O 1
ATOM 888 N N . GLY A 1 114 ? 28.891 -5.958 -20.280 1.00 88.75 114 GLY A N 1
ATOM 889 C CA . GLY A 1 114 ? 30.295 -5.594 -20.094 1.00 88.75 114 GLY A CA 1
ATOM 890 C C . GLY A 1 114 ? 30.637 -5.333 -18.621 1.00 88.75 114 GLY A C 1
ATOM 891 O O . GLY A 1 114 ? 30.469 -6.198 -17.765 1.00 88.75 114 GLY A O 1
ATOM 892 N N . ARG A 1 115 ? 31.107 -4.120 -18.299 1.00 87.25 115 ARG A N 1
ATOM 893 C CA . ARG A 1 115 ? 31.575 -3.762 -16.942 1.00 87.25 115 ARG A CA 1
ATOM 894 C C . ARG A 1 115 ? 30.479 -3.756 -15.869 1.00 87.25 115 ARG A C 1
ATOM 896 O O . ARG A 1 115 ? 30.816 -3.742 -14.689 1.00 87.25 115 ARG A O 1
ATOM 903 N N . THR A 1 116 ? 29.198 -3.728 -16.238 1.00 89.19 116 THR A N 1
ATOM 904 C CA . THR A 1 116 ? 28.081 -3.716 -15.274 1.00 89.19 116 THR A CA 1
ATOM 905 C C . THR A 1 116 ? 27.511 -5.106 -14.995 1.00 89.19 116 THR A C 1
ATOM 907 O O . THR A 1 116 ? 26.612 -5.225 -14.163 1.00 89.19 116 THR A O 1
ATOM 910 N N . SER A 1 117 ? 28.055 -6.154 -15.626 1.00 92.06 117 SER A N 1
ATOM 911 C CA . SER A 1 117 ? 27.591 -7.538 -15.478 1.00 92.06 117 SER A CA 1
ATOM 912 C C . SER A 1 117 ? 27.556 -7.997 -14.010 1.00 92.06 117 SER A C 1
ATOM 914 O O . SER A 1 117 ? 26.509 -8.418 -13.523 1.00 92.06 117 SER A O 1
ATOM 916 N N . ASP A 1 118 ? 28.626 -7.770 -13.238 1.00 92.62 118 ASP A N 1
ATOM 917 C CA . ASP A 1 118 ? 28.672 -8.141 -11.811 1.00 92.62 118 ASP A CA 1
ATOM 918 C C . ASP A 1 118 ? 27.582 -7.456 -10.971 1.00 92.62 118 ASP A C 1
ATOM 920 O O . ASP A 1 118 ? 26.987 -8.062 -10.073 1.00 92.62 118 ASP A O 1
ATOM 924 N N . LEU A 1 119 ? 27.319 -6.173 -11.243 1.00 93.06 119 LEU A N 1
ATOM 925 C CA . LEU A 1 119 ? 26.268 -5.421 -10.559 1.00 93.06 119 LEU A CA 1
ATOM 926 C C . LEU A 1 119 ? 24.889 -5.976 -10.923 1.00 93.06 119 LEU A C 1
ATOM 928 O O . LEU A 1 119 ? 24.043 -6.132 -10.042 1.00 93.06 119 LEU A O 1
ATOM 932 N N . PHE A 1 120 ? 24.683 -6.315 -12.196 1.00 93.06 120 PHE A N 1
ATOM 933 C CA . PHE A 1 120 ? 23.449 -6.920 -12.681 1.00 93.06 120 PHE A CA 1
ATOM 934 C C . PHE A 1 120 ? 23.186 -8.287 -12.038 1.00 93.06 120 PHE A C 1
ATOM 936 O O . PHE A 1 120 ? 22.091 -8.516 -11.525 1.00 93.06 120 PHE A O 1
ATOM 943 N N . VAL A 1 121 ? 24.196 -9.160 -11.960 1.00 93.25 121 VAL A N 1
ATOM 944 C CA . VAL A 1 121 ? 24.088 -10.473 -11.299 1.00 93.25 121 VAL A CA 1
ATOM 945 C C . VAL A 1 121 ? 23.674 -10.321 -9.836 1.00 93.25 121 VAL A C 1
ATOM 947 O O . VAL A 1 121 ? 22.765 -11.009 -9.363 1.00 93.25 121 VAL A O 1
ATOM 950 N N . ARG A 1 122 ? 24.300 -9.385 -9.112 1.00 94.19 122 ARG A N 1
ATOM 951 C CA . ARG A 1 122 ? 23.951 -9.094 -7.712 1.00 94.19 122 ARG A CA 1
ATOM 952 C C . ARG A 1 122 ? 22.539 -8.532 -7.580 1.00 94.19 122 ARG A C 1
ATOM 954 O O . ARG A 1 122 ? 21.825 -8.926 -6.661 1.00 94.19 122 ARG A O 1
ATOM 961 N N . TYR A 1 123 ? 22.131 -7.646 -8.486 1.00 93.81 123 TYR A N 1
ATOM 962 C CA . TYR A 1 123 ? 20.782 -7.089 -8.508 1.00 93.81 123 TYR A CA 1
ATOM 963 C C . TYR A 1 123 ? 19.725 -8.169 -8.768 1.00 93.81 123 TYR A C 1
ATOM 965 O O . TYR A 1 123 ? 18.772 -8.275 -7.999 1.00 93.81 123 TYR A O 1
ATOM 973 N N . ARG A 1 124 ? 19.930 -9.040 -9.765 1.00 93.69 124 ARG A N 1
ATOM 974 C CA . ARG A 1 124 ? 19.044 -10.184 -10.029 1.00 93.69 124 ARG A CA 1
ATOM 975 C C . ARG A 1 124 ? 18.927 -11.091 -8.802 1.00 93.69 124 ARG A C 1
ATOM 977 O O . ARG A 1 124 ? 17.823 -11.443 -8.396 1.00 93.69 124 ARG A O 1
ATOM 984 N N . ALA A 1 125 ? 20.050 -11.424 -8.162 1.00 93.75 125 ALA A N 1
ATOM 985 C CA . ALA A 1 125 ? 20.047 -12.231 -6.941 1.00 93.75 125 ALA A CA 1
ATOM 986 C C . ALA A 1 125 ? 19.302 -11.547 -5.779 1.00 93.75 125 ALA A C 1
ATOM 988 O O . ALA A 1 125 ? 18.591 -12.214 -5.027 1.00 93.75 125 ALA A O 1
ATOM 989 N N . LEU A 1 126 ? 19.441 -10.226 -5.631 1.00 93.38 126 LEU A N 1
ATOM 990 C CA . LEU A 1 126 ? 18.699 -9.447 -4.640 1.00 93.38 126 LEU A CA 1
ATOM 991 C C . LEU A 1 126 ? 17.189 -9.491 -4.908 1.00 93.38 126 LEU A C 1
ATOM 993 O O . LEU A 1 126 ? 16.430 -9.745 -3.978 1.00 93.38 126 LEU A O 1
ATOM 997 N N . VAL A 1 127 ? 16.762 -9.296 -6.158 1.00 94.25 127 VAL A N 1
ATOM 998 C CA . VAL A 1 127 ? 15.346 -9.359 -6.555 1.00 94.25 127 VAL A CA 1
ATOM 999 C C . VAL A 1 127 ? 14.740 -10.722 -6.202 1.00 94.25 127 VAL A C 1
ATOM 1001 O O . VAL A 1 127 ? 13.708 -10.760 -5.538 1.00 94.25 127 VAL A O 1
ATOM 1004 N N . HIS A 1 128 ? 15.412 -11.835 -6.518 1.00 93.81 128 HIS A N 1
ATOM 1005 C CA . HIS A 1 128 ? 14.933 -13.168 -6.123 1.00 93.81 128 HIS A CA 1
ATOM 1006 C C . HIS A 1 128 ? 14.817 -13.342 -4.604 1.00 93.81 128 HIS A C 1
ATOM 1008 O O . HIS A 1 128 ? 13.844 -13.919 -4.124 1.00 93.81 128 HIS A O 1
ATOM 1014 N N . ARG A 1 129 ? 15.790 -12.840 -3.834 1.00 91.25 129 ARG A N 1
ATOM 1015 C CA . ARG A 1 129 ? 15.747 -12.916 -2.364 1.00 91.25 129 ARG A CA 1
ATOM 1016 C C . ARG A 1 129 ? 14.608 -12.087 -1.782 1.00 91.25 129 ARG A C 1
ATOM 1018 O O . ARG A 1 129 ? 14.004 -12.515 -0.807 1.00 91.25 129 ARG A O 1
ATOM 1025 N N . LEU A 1 130 ? 14.318 -10.926 -2.367 1.00 91.25 130 LEU A N 1
ATOM 1026 C CA . LEU A 1 130 ? 13.193 -10.087 -1.958 1.00 91.25 130 LEU A CA 1
ATOM 1027 C C . LEU A 1 130 ? 11.854 -10.778 -2.225 1.00 91.25 130 LEU A C 1
ATOM 1029 O O . LEU A 1 130 ? 11.008 -10.789 -1.337 1.00 91.25 130 LEU A O 1
ATOM 1033 N N . VAL A 1 131 ? 11.691 -11.389 -3.404 1.00 92.50 131 VAL A N 1
ATOM 1034 C CA . VAL A 1 131 ? 10.497 -12.180 -3.747 1.00 92.50 131 VAL A CA 1
ATOM 1035 C C . VAL A 1 131 ? 10.318 -13.324 -2.753 1.00 92.50 131 VAL A C 1
ATOM 1037 O O . VAL A 1 131 ? 9.275 -13.410 -2.118 1.00 92.50 131 VAL A O 1
ATOM 1040 N N . ALA A 1 132 ? 11.363 -14.127 -2.529 1.00 90.75 132 ALA A N 1
ATOM 1041 C CA . ALA A 1 132 ? 11.309 -15.235 -1.578 1.00 90.75 132 ALA A CA 1
ATOM 1042 C C . ALA A 1 132 ? 11.006 -14.770 -0.143 1.00 90.75 132 ALA A C 1
ATOM 1044 O O . ALA A 1 132 ? 10.276 -15.441 0.578 1.00 90.75 132 ALA A O 1
ATOM 1045 N N . LEU A 1 133 ? 11.543 -13.617 0.275 1.00 89.12 133 LEU A N 1
ATOM 1046 C CA . LEU A 1 133 ? 11.247 -13.048 1.588 1.00 89.12 133 LEU A CA 1
ATOM 1047 C C . LEU A 1 133 ? 9.774 -12.651 1.703 1.00 89.12 133 LEU A C 1
ATOM 1049 O O . LEU A 1 133 ? 9.146 -13.005 2.693 1.00 89.12 133 LEU A O 1
ATOM 1053 N N . ALA A 1 134 ? 9.220 -11.938 0.718 1.00 89.81 134 ALA A N 1
ATOM 1054 C CA . ALA A 1 134 ? 7.805 -11.569 0.733 1.00 89.81 134 ALA A CA 1
ATOM 1055 C C . ALA A 1 134 ? 6.897 -12.806 0.719 1.00 89.81 134 ALA A C 1
ATOM 1057 O O . ALA A 1 134 ? 5.995 -12.886 1.544 1.00 89.81 134 ALA A O 1
ATOM 1058 N N . GLU A 1 135 ? 7.193 -13.792 -0.134 1.00 90.00 135 GLU A N 1
ATOM 1059 C CA . GLU A 1 135 ? 6.467 -15.069 -0.228 1.00 90.00 135 GLU A CA 1
ATOM 1060 C C . GLU A 1 135 ? 6.561 -15.916 1.060 1.00 90.00 135 GLU A C 1
ATOM 1062 O O . GLU A 1 135 ? 5.654 -16.695 1.339 1.00 90.00 135 GLU A O 1
ATOM 1067 N N . ALA A 1 136 ? 7.610 -15.745 1.875 1.00 89.19 136 ALA A N 1
ATOM 1068 C CA . ALA A 1 136 ? 7.775 -16.434 3.161 1.00 89.19 136 ALA A CA 1
ATOM 1069 C C . ALA A 1 136 ? 7.100 -15.723 4.345 1.00 89.19 136 ALA A C 1
ATOM 1071 O O . ALA A 1 136 ? 6.789 -16.363 5.348 1.00 89.19 136 ALA A O 1
ATOM 1072 N N . VAL A 1 137 ? 6.916 -14.400 4.269 1.00 88.75 137 VAL A N 1
ATOM 1073 C CA . VAL A 1 137 ? 6.341 -13.609 5.370 1.00 88.75 137 VAL A CA 1
ATOM 1074 C C . VAL A 1 137 ? 4.918 -13.143 5.088 1.00 88.75 137 VAL A C 1
ATOM 1076 O O . VAL A 1 137 ? 4.348 -12.469 5.937 1.00 88.75 137 VAL A O 1
ATOM 1079 N N . ASP A 1 138 ? 4.324 -13.478 3.948 1.00 89.56 138 ASP A N 1
ATOM 1080 C CA . ASP A 1 138 ? 2.959 -13.079 3.610 1.00 89.56 138 ASP A CA 1
ATOM 1081 C C . ASP A 1 138 ? 1.926 -13.750 4.544 1.00 89.56 138 ASP A C 1
ATOM 1083 O O . ASP A 1 138 ? 1.822 -14.979 4.562 1.00 89.56 138 ASP A O 1
ATOM 1087 N N . PRO A 1 139 ? 1.143 -12.986 5.334 1.00 89.88 139 PRO A N 1
ATOM 1088 C CA . PRO A 1 139 ? 0.098 -13.559 6.181 1.00 89.88 139 PRO A CA 1
ATOM 1089 C C . PRO A 1 139 ? -1.018 -14.254 5.389 1.00 89.88 139 PRO A C 1
ATOM 1091 O O . PRO A 1 139 ? -1.702 -15.097 5.961 1.00 89.88 139 PRO A O 1
ATOM 1094 N N . ALA A 1 140 ? -1.191 -13.968 4.091 1.00 87.44 140 ALA A N 1
ATOM 1095 C CA . ALA A 1 140 ? -2.187 -14.652 3.264 1.00 87.44 140 ALA A CA 1
ATOM 1096 C C . ALA A 1 140 ? -1.946 -16.171 3.149 1.00 87.44 140 ALA A C 1
ATOM 1098 O O . ALA A 1 140 ? -2.874 -16.912 2.835 1.00 87.44 140 ALA A O 1
ATOM 1099 N N . GLN A 1 141 ? -0.726 -16.644 3.431 1.00 86.44 141 GLN A N 1
ATOM 1100 C CA . GLN A 1 141 ? -0.392 -18.073 3.431 1.00 86.44 141 GLN A CA 1
ATOM 1101 C C . GLN A 1 141 ? -0.948 -18.826 4.653 1.00 86.44 141 GLN A C 1
ATOM 1103 O O . GLN A 1 141 ? -1.021 -20.052 4.622 1.00 86.44 141 GLN A O 1
ATOM 1108 N N . ALA A 1 142 ? -1.326 -18.115 5.721 1.00 86.19 142 ALA A N 1
ATOM 1109 C CA . ALA A 1 142 ? -1.758 -18.700 6.989 1.00 86.19 142 ALA A CA 1
ATOM 1110 C C . ALA A 1 142 ? -2.740 -17.769 7.728 1.00 86.19 142 ALA A C 1
ATOM 1112 O O . ALA A 1 142 ? -2.471 -17.312 8.838 1.00 86.19 142 ALA A O 1
ATOM 1113 N N . LEU A 1 143 ? -3.877 -17.451 7.096 1.00 85.38 143 LEU A N 1
ATOM 1114 C CA . LEU A 1 143 ? -4.875 -16.531 7.671 1.00 85.38 143 LEU A CA 1
ATOM 1115 C C . LEU A 1 143 ? -5.571 -17.077 8.926 1.00 85.38 143 LEU A C 1
ATOM 1117 O O . LEU A 1 143 ? -6.041 -16.285 9.738 1.00 85.38 143 LEU A O 1
ATOM 1121 N N . ASP A 1 144 ? -5.604 -18.400 9.094 1.00 83.44 144 ASP A N 1
ATOM 1122 C CA . ASP A 1 144 ? -6.194 -19.060 10.266 1.00 83.44 144 ASP A CA 1
ATOM 1123 C C . ASP A 1 144 ? -5.238 -19.085 11.478 1.00 83.44 144 ASP A C 1
ATOM 1125 O O . ASP A 1 144 ? -5.615 -19.502 12.573 1.00 83.44 144 ASP A O 1
ATOM 1129 N N . GLU A 1 145 ? -3.983 -18.657 11.303 1.00 84.88 145 GLU A N 1
ATOM 1130 C CA . GLU A 1 145 ? -2.998 -18.580 12.380 1.00 84.88 145 GLU A CA 1
ATOM 1131 C C . GLU A 1 145 ? -3.005 -17.203 13.053 1.00 84.88 145 GLU A C 1
ATOM 1133 O O . GLU A 1 145 ? -3.315 -16.170 12.454 1.00 84.88 145 GLU A O 1
ATOM 1138 N N . GLN A 1 146 ? -2.602 -17.160 14.326 1.00 83.94 146 GLN A N 1
ATOM 1139 C CA . GLN A 1 146 ? -2.492 -15.894 15.039 1.00 83.94 146 GLN A CA 1
ATOM 1140 C C . GLN A 1 146 ? -1.460 -14.986 14.354 1.00 83.94 146 GLN A C 1
ATOM 1142 O O . GLN A 1 146 ? -0.280 -15.321 14.237 1.00 83.94 146 GLN A O 1
ATOM 1147 N N . PHE A 1 147 ? -1.877 -13.777 13.969 1.00 88.06 147 PHE A N 1
ATOM 1148 C CA . PHE A 1 147 ? -0.950 -12.807 13.399 1.00 88.06 147 PHE A CA 1
ATOM 1149 C C . PHE A 1 147 ? 0.148 -12.437 14.409 1.00 88.06 147 PHE A C 1
ATOM 1151 O O . PHE A 1 147 ? -0.112 -11.902 15.490 1.00 88.06 147 PHE A O 1
ATOM 1158 N N . SER A 1 148 ? 1.398 -12.692 14.031 1.00 86.69 148 SER A N 1
ATOM 1159 C CA . SER A 1 148 ? 2.579 -12.325 14.807 1.00 86.69 148 SER A CA 1
ATOM 1160 C C . SER A 1 148 ? 3.702 -11.857 13.888 1.00 86.69 148 SER A C 1
ATOM 1162 O O . SER A 1 148 ? 4.038 -12.513 12.901 1.00 86.69 148 SER A O 1
ATOM 1164 N N . VAL A 1 149 ? 4.283 -10.696 14.198 1.00 86.94 149 VAL A N 1
ATOM 1165 C CA . VAL A 1 149 ? 5.524 -10.217 13.561 1.00 86.94 149 VAL A CA 1
ATOM 1166 C C . VAL A 1 149 ? 6.743 -10.720 14.326 1.00 86.94 149 VAL A C 1
ATOM 1168 O O . VAL A 1 149 ? 7.740 -11.086 13.712 1.00 86.94 149 VAL A O 1
ATOM 1171 N N . VAL A 1 150 ? 6.656 -10.760 15.658 1.00 86.12 150 VAL A N 1
ATOM 1172 C CA . VAL A 1 150 ? 7.767 -11.147 16.539 1.00 86.12 150 VAL A CA 1
ATOM 1173 C C . VAL A 1 150 ? 8.214 -12.577 16.255 1.00 86.12 150 VAL A C 1
ATOM 1175 O O . V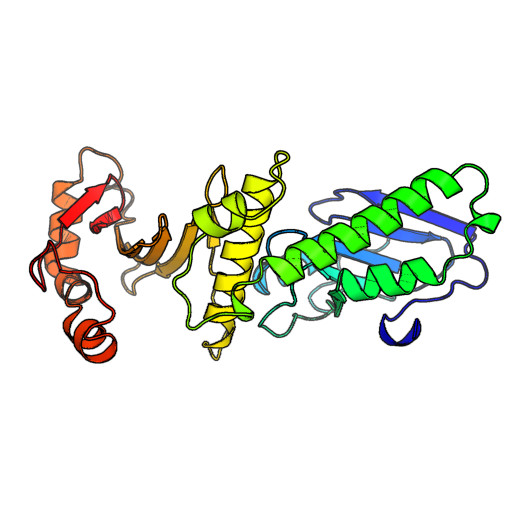AL A 1 150 ? 9.408 -12.821 16.112 1.00 86.12 150 VAL A O 1
ATOM 1178 N N . GLU A 1 151 ? 7.265 -13.505 16.122 1.00 87.25 151 GLU A N 1
ATOM 1179 C CA . GLU A 1 151 ? 7.572 -14.913 15.848 1.00 87.25 151 GLU A CA 1
ATOM 1180 C C . GLU A 1 151 ? 8.229 -15.089 14.480 1.00 87.25 151 GLU A C 1
ATOM 1182 O O . GLU A 1 151 ? 9.257 -15.752 14.380 1.00 87.25 151 GLU A O 1
ATOM 1187 N N . VAL A 1 152 ? 7.704 -14.427 13.445 1.00 87.12 152 VAL A N 1
ATOM 1188 C CA . VAL A 1 152 ? 8.280 -14.514 12.097 1.00 87.12 152 VAL A CA 1
ATOM 1189 C C . VAL A 1 152 ? 9.680 -13.914 12.048 1.00 87.12 152 VAL A C 1
ATOM 1191 O O . VAL A 1 152 ? 10.586 -14.538 11.505 1.00 87.12 152 VAL A O 1
ATOM 1194 N N . VAL A 1 153 ? 9.901 -12.743 12.652 1.00 86.25 153 VAL A N 1
ATOM 1195 C CA . VAL A 1 153 ? 11.243 -12.142 12.720 1.00 86.25 153 VAL A CA 1
ATOM 1196 C C . VAL A 1 153 ? 12.220 -13.059 13.465 1.00 86.25 153 VAL A C 1
ATOM 1198 O O . VAL A 1 153 ? 13.345 -13.233 13.005 1.00 86.25 153 VAL A O 1
ATOM 1201 N N . ALA A 1 154 ? 11.794 -13.692 14.565 1.00 85.75 154 ALA A N 1
ATOM 1202 C CA . ALA A 1 154 ? 12.633 -14.608 15.341 1.00 85.75 154 ALA A CA 1
ATOM 1203 C C . ALA A 1 154 ? 13.001 -15.901 14.588 1.00 85.75 154 ALA A C 1
ATOM 1205 O O . ALA A 1 154 ? 14.045 -16.491 14.862 1.00 85.75 154 ALA A O 1
ATOM 1206 N N . GLN A 1 155 ? 12.160 -16.345 13.650 1.00 84.44 155 GLN A N 1
ATOM 1207 C CA . GLN A 1 155 ? 12.397 -17.535 12.824 1.00 84.44 155 GLN A CA 1
ATOM 1208 C C . GLN A 1 155 ? 13.281 -17.256 11.597 1.00 84.44 155 GLN A C 1
ATOM 1210 O O . GLN A 1 155 ? 13.780 -18.193 10.971 1.00 84.44 155 GLN A O 1
ATOM 1215 N N . MET A 1 156 ? 13.485 -15.987 11.235 1.00 79.81 156 MET A N 1
ATOM 1216 C CA . MET A 1 156 ? 14.314 -15.593 10.095 1.00 79.81 156 MET A CA 1
ATOM 1217 C C . MET A 1 156 ? 15.793 -15.431 10.486 1.00 79.81 156 MET A C 1
ATOM 1219 O O . MET A 1 156 ? 16.106 -15.117 11.636 1.00 79.81 156 MET A O 1
ATOM 1223 N N . PRO A 1 157 ? 16.742 -15.570 9.537 1.00 66.75 157 PRO A N 1
ATOM 1224 C CA . PRO A 1 157 ? 18.148 -15.243 9.773 1.00 66.75 157 PRO A CA 1
ATOM 1225 C C . PRO A 1 157 ? 18.326 -13.722 9.948 1.00 66.75 157 PRO A C 1
ATOM 1227 O O . PRO A 1 157 ? 18.599 -12.993 8.992 1.00 66.75 157 PRO A O 1
ATOM 1230 N N . GLY A 1 158 ? 18.128 -13.248 11.183 1.00 57.47 158 GLY A N 1
ATOM 1231 C CA . GLY A 1 158 ? 18.078 -11.835 11.556 1.00 57.47 158 GLY A CA 1
ATOM 1232 C C . GLY A 1 158 ? 19.305 -11.037 11.108 1.00 57.47 158 GLY A C 1
ATOM 1233 O O . GLY A 1 158 ? 20.440 -11.351 11.462 1.00 57.47 158 GLY A O 1
ATOM 1234 N N . GLY A 1 159 ? 19.062 -9.983 10.325 1.00 61.91 159 GLY A N 1
ATOM 1235 C CA . GLY A 1 159 ? 20.107 -9.228 9.623 1.00 61.91 159 GLY A CA 1
ATOM 1236 C C . GLY A 1 159 ? 19.764 -7.759 9.386 1.00 61.91 159 GLY A C 1
ATOM 1237 O O . GLY A 1 159 ? 20.139 -7.199 8.360 1.00 61.91 159 GLY A O 1
ATOM 1238 N N . GLY A 1 160 ? 19.000 -7.140 10.293 1.00 69.62 160 GLY A N 1
ATOM 1239 C CA . GLY A 1 160 ? 18.546 -5.750 10.151 1.00 69.62 160 GLY A CA 1
ATOM 1240 C C . GLY A 1 160 ? 17.353 -5.566 9.205 1.00 69.62 160 GLY A C 1
ATOM 1241 O O . GLY A 1 160 ? 17.041 -4.438 8.832 1.00 69.62 160 GLY A O 1
ATOM 1242 N N . LEU A 1 161 ? 16.675 -6.656 8.823 1.00 80.94 161 LEU A N 1
ATOM 1243 C CA . LEU A 1 161 ? 15.471 -6.624 7.983 1.00 80.94 161 LEU A CA 1
ATOM 1244 C C . LEU A 1 161 ? 14.166 -6.648 8.786 1.00 80.94 161 LEU A C 1
ATOM 1246 O O . LEU A 1 161 ? 13.097 -6.639 8.187 1.00 80.94 161 LEU A O 1
ATOM 1250 N N . ASP A 1 162 ? 14.225 -6.632 10.116 1.00 85.75 162 ASP A N 1
ATOM 1251 C CA . ASP A 1 162 ? 13.064 -6.744 11.006 1.00 85.75 162 ASP A CA 1
ATOM 1252 C C . ASP A 1 162 ? 11.970 -5.730 10.647 1.00 85.75 162 ASP A C 1
ATOM 1254 O O . ASP A 1 162 ? 10.795 -6.073 10.544 1.00 85.75 162 ASP A O 1
ATOM 1258 N N . GLY A 1 163 ? 12.366 -4.484 10.367 1.00 82.50 163 GLY A N 1
ATOM 1259 C CA . GLY A 1 163 ? 11.439 -3.439 9.935 1.00 82.50 163 GLY A CA 1
ATOM 1260 C C . GLY A 1 163 ? 10.830 -3.693 8.551 1.00 82.50 163 GLY A C 1
ATOM 1261 O O . GLY A 1 163 ? 9.668 -3.363 8.327 1.00 82.50 163 GLY A O 1
ATOM 1262 N N . ALA A 1 164 ? 11.580 -4.293 7.623 1.00 83.31 164 ALA A N 1
ATOM 1263 C CA . ALA A 1 164 ? 11.066 -4.671 6.307 1.00 83.31 164 ALA A CA 1
ATOM 1264 C C . ALA A 1 164 ? 10.086 -5.849 6.413 1.00 83.31 164 ALA A C 1
ATOM 1266 O O . ALA A 1 164 ? 9.001 -5.785 5.843 1.00 83.31 164 ALA A O 1
ATOM 1267 N N . ILE A 1 165 ? 10.426 -6.871 7.206 1.00 87.25 165 ILE A N 1
ATOM 1268 C CA . ILE A 1 165 ? 9.555 -8.017 7.507 1.00 87.25 165 ILE A CA 1
ATOM 1269 C C . ILE A 1 165 ? 8.255 -7.539 8.153 1.00 87.25 165 ILE A C 1
ATOM 1271 O O . ILE A 1 165 ? 7.173 -7.923 7.713 1.00 87.25 165 ILE A O 1
ATOM 1275 N N . ALA A 1 166 ? 8.348 -6.660 9.155 1.00 86.69 166 ALA A N 1
ATOM 1276 C CA . ALA A 1 166 ? 7.182 -6.080 9.806 1.00 86.69 166 ALA A CA 1
ATOM 1277 C C . ALA A 1 166 ? 6.285 -5.359 8.792 1.00 86.69 166 ALA A C 1
ATOM 1279 O O . ALA A 1 166 ? 5.092 -5.646 8.718 1.00 86.69 166 ALA A O 1
ATOM 1280 N N . LYS A 1 167 ? 6.849 -4.464 7.970 1.00 86.25 167 LYS A N 1
ATOM 1281 C CA . LYS A 1 167 ? 6.074 -3.728 6.960 1.00 86.25 167 LYS A CA 1
ATOM 1282 C C . LYS A 1 167 ? 5.431 -4.650 5.925 1.00 86.25 167 LYS A C 1
ATOM 1284 O O . LYS A 1 167 ? 4.255 -4.466 5.642 1.00 86.25 167 LYS A O 1
ATOM 1289 N N . LEU A 1 168 ? 6.154 -5.654 5.422 1.00 88.00 168 LEU A N 1
ATOM 1290 C CA . LEU A 1 168 ? 5.602 -6.653 4.500 1.00 88.00 168 LEU A CA 1
ATOM 1291 C C . LEU A 1 168 ? 4.428 -7.402 5.131 1.00 88.00 168 LEU A C 1
ATOM 1293 O O . LEU A 1 168 ? 3.373 -7.499 4.513 1.00 88.00 168 LEU A O 1
ATOM 1297 N N . ARG A 1 169 ? 4.567 -7.855 6.383 1.00 89.50 169 ARG A N 1
ATOM 1298 C CA . ARG A 1 169 ? 3.486 -8.549 7.098 1.00 89.50 169 ARG A CA 1
ATOM 1299 C C . ARG A 1 169 ? 2.256 -7.680 7.292 1.00 89.50 169 ARG A C 1
ATOM 1301 O O . ARG A 1 169 ? 1.153 -8.123 6.992 1.00 89.50 169 ARG A O 1
ATOM 1308 N N . PHE A 1 170 ? 2.424 -6.446 7.760 1.00 89.50 170 PHE A N 1
ATOM 1309 C CA . PHE A 1 170 ? 1.293 -5.531 7.921 1.00 89.50 170 PHE A CA 1
ATOM 1310 C C . PHE A 1 170 ? 0.671 -5.142 6.574 1.00 89.50 170 PHE A C 1
ATOM 1312 O O . PHE A 1 170 ? -0.550 -5.080 6.475 1.00 89.50 170 PHE A O 1
ATOM 1319 N N . SER A 1 171 ? 1.474 -4.939 5.527 1.00 88.12 171 SER A N 1
ATOM 1320 C CA . SER A 1 171 ? 0.958 -4.671 4.181 1.00 88.12 171 SER A CA 1
ATOM 1321 C C . SER A 1 171 ? 0.169 -5.858 3.637 1.00 88.12 171 SER A C 1
ATOM 1323 O O . SER A 1 171 ? -0.919 -5.659 3.108 1.00 88.12 171 SER A O 1
ATOM 1325 N N . GLY A 1 172 ? 0.662 -7.085 3.811 1.00 89.81 172 GLY A N 1
ATOM 1326 C CA . GLY A 1 172 ? -0.061 -8.297 3.429 1.00 89.81 172 GLY A CA 1
ATOM 1327 C C . GLY A 1 172 ? -1.371 -8.460 4.176 1.00 89.81 172 GLY A C 1
ATOM 1328 O O . GLY A 1 172 ? -2.398 -8.720 3.557 1.00 89.81 172 GLY A O 1
ATOM 1329 N N . LEU A 1 173 ? -1.370 -8.205 5.486 1.00 90.06 173 LEU A N 1
ATOM 1330 C CA . LEU A 1 173 ? -2.594 -8.231 6.282 1.00 90.06 173 LEU A CA 1
ATOM 1331 C C . LEU A 1 173 ? -3.584 -7.165 5.798 1.00 90.06 173 LEU A C 1
ATOM 1333 O O . LEU A 1 173 ? -4.765 -7.457 5.653 1.00 90.06 173 LEU A O 1
ATOM 1337 N N . ALA A 1 174 ? -3.112 -5.956 5.486 1.00 88.88 174 ALA A N 1
ATOM 1338 C CA . ALA A 1 174 ? -3.951 -4.910 4.911 1.00 88.88 174 ALA A CA 1
ATOM 1339 C C . ALA A 1 174 ? -4.534 -5.329 3.550 1.00 88.88 174 ALA A C 1
ATOM 1341 O O . ALA A 1 174 ? -5.717 -5.107 3.320 1.00 88.88 174 ALA A O 1
ATOM 1342 N N . GLN A 1 175 ? -3.758 -5.981 2.672 1.00 88.19 175 GLN A N 1
ATOM 1343 C CA . GLN A 1 175 ? -4.276 -6.508 1.401 1.00 88.19 175 GLN A CA 1
ATOM 1344 C C . GLN A 1 175 ? -5.303 -7.632 1.610 1.00 88.19 175 GLN A C 1
ATOM 1346 O O . GLN A 1 175 ? -6.331 -7.646 0.937 1.00 88.19 175 GLN A O 1
ATOM 1351 N N . ALA A 1 176 ? -5.068 -8.539 2.561 1.00 90.06 176 ALA A N 1
ATOM 1352 C CA . ALA A 1 176 ? -6.014 -9.600 2.901 1.00 90.06 176 ALA A CA 1
ATOM 1353 C C . ALA A 1 176 ? -7.333 -9.017 3.432 1.00 90.06 176 ALA A C 1
ATOM 1355 O O . ALA A 1 176 ? -8.403 -9.348 2.932 1.00 90.06 176 ALA A O 1
ATOM 1356 N N . VAL A 1 177 ? -7.257 -8.069 4.371 1.00 88.69 177 VAL A N 1
ATOM 1357 C CA . VAL A 1 177 ? -8.422 -7.339 4.897 1.00 88.69 177 VAL A CA 1
ATOM 1358 C C . VAL A 1 177 ? -9.140 -6.574 3.782 1.00 88.69 177 VAL A C 1
ATOM 1360 O O . VAL A 1 177 ? -10.365 -6.622 3.687 1.00 88.69 177 VAL A O 1
ATOM 1363 N N . GLN A 1 178 ? -8.396 -5.907 2.899 1.00 88.25 178 GLN A N 1
ATOM 1364 C CA . GLN A 1 178 ? -8.945 -5.169 1.765 1.00 88.25 178 GLN A CA 1
ATOM 1365 C C . GLN A 1 178 ? -9.737 -6.069 0.803 1.00 88.25 178 GLN A C 1
ATOM 1367 O O . GLN A 1 178 ? -10.777 -5.639 0.297 1.00 88.25 178 GLN A O 1
ATOM 1372 N N . ALA A 1 179 ? -9.301 -7.312 0.588 1.00 88.25 179 ALA A N 1
ATOM 1373 C CA . ALA A 1 179 ? -9.990 -8.266 -0.281 1.00 88.25 179 ALA A CA 1
ATOM 1374 C C . ALA A 1 179 ? -11.410 -8.627 0.206 1.00 88.25 179 ALA A C 1
ATOM 1376 O O . ALA A 1 179 ? -12.231 -9.083 -0.589 1.00 88.25 179 ALA A O 1
ATOM 1377 N N . HIS A 1 180 ? -11.735 -8.380 1.481 1.00 88.12 180 HIS A N 1
ATOM 1378 C CA . HIS A 1 180 ? -13.083 -8.580 2.024 1.00 88.12 180 HIS A CA 1
ATOM 1379 C C . HIS A 1 180 ? -14.051 -7.419 1.743 1.00 88.12 180 HIS A C 1
ATOM 1381 O O . HIS A 1 180 ? -15.252 -7.555 1.985 1.00 88.12 180 HIS A O 1
ATOM 1387 N N . PHE A 1 181 ? -13.574 -6.281 1.231 1.00 87.00 181 PHE A N 1
ATOM 1388 C CA . PHE A 1 181 ? -14.432 -5.144 0.899 1.00 87.00 181 PHE A CA 1
ATOM 1389 C C . PHE A 1 181 ? -14.764 -5.102 -0.593 1.00 87.00 181 PHE A C 1
ATOM 1391 O O . PHE A 1 181 ? -13.891 -5.203 -1.448 1.00 87.00 181 PHE A O 1
ATOM 1398 N N . THR A 1 182 ? -16.026 -4.813 -0.917 1.00 86.38 182 THR A N 1
ATOM 1399 C CA . THR A 1 182 ? -16.476 -4.589 -2.304 1.00 86.38 182 THR A CA 1
ATOM 1400 C C . THR A 1 182 ? -15.846 -3.345 -2.943 1.00 86.38 182 THR A C 1
ATOM 1402 O O . THR A 1 182 ? -15.774 -3.235 -4.165 1.00 86.38 182 THR A O 1
ATOM 1405 N N . HIS A 1 183 ? -15.405 -2.388 -2.123 1.00 85.88 183 HIS A N 1
ATOM 1406 C CA . HIS A 1 183 ? -14.777 -1.149 -2.567 1.00 85.88 183 HIS A CA 1
ATOM 1407 C C . HIS A 1 183 ? -13.445 -0.933 -1.839 1.00 85.88 183 HIS A C 1
ATOM 1409 O O . HIS A 1 183 ? -13.386 -1.192 -0.631 1.00 85.88 183 HIS A O 1
ATOM 1415 N N . PRO A 1 184 ? -12.411 -0.405 -2.526 1.00 86.12 184 PRO A N 1
ATOM 1416 C CA . PRO A 1 184 ? -11.148 -0.032 -1.900 1.00 86.12 184 PRO A CA 1
ATOM 1417 C C . PRO A 1 184 ? -11.358 0.864 -0.675 1.00 86.12 184 PRO A C 1
ATOM 1419 O O . PRO A 1 184 ? -12.107 1.842 -0.725 1.00 86.12 184 PRO A O 1
ATOM 1422 N N . LYS A 1 185 ? -10.708 0.513 0.432 1.00 86.44 185 LYS A N 1
ATOM 1423 C CA . LYS A 1 185 ? -10.642 1.266 1.681 1.00 86.44 185 LYS A CA 1
ATOM 1424 C C . LYS A 1 185 ? -9.213 1.745 1.863 1.00 86.44 185 LYS A C 1
ATOM 1426 O O . LYS A 1 185 ? -8.272 0.998 1.649 1.00 86.44 185 LYS A O 1
ATOM 1431 N N . GLU A 1 186 ? -9.043 2.994 2.261 1.00 83.06 186 GLU A N 1
ATOM 1432 C CA . GLU A 1 186 ? -7.718 3.554 2.514 1.00 83.06 186 GLU A CA 1
ATOM 1433 C C . GLU A 1 186 ? -7.236 3.080 3.894 1.00 83.06 186 GLU A C 1
ATOM 1435 O O . GLU A 1 186 ? -7.461 3.744 4.903 1.00 83.06 186 GLU A O 1
ATOM 1440 N N . LEU A 1 187 ? -6.665 1.868 3.960 1.00 86.31 187 LEU A N 1
ATOM 1441 C CA . LEU A 1 187 ? -6.029 1.367 5.182 1.00 86.31 187 LEU A CA 1
ATOM 1442 C C . LEU A 1 187 ? -4.611 1.933 5.258 1.00 86.31 187 LEU A C 1
ATOM 1444 O O . LEU A 1 187 ? -3.703 1.487 4.554 1.00 86.31 187 LEU A O 1
ATOM 1448 N N . GLU A 1 188 ? -4.411 2.920 6.109 1.00 83.38 188 GLU A N 1
ATOM 1449 C CA . GLU A 1 188 ? -3.117 3.550 6.303 1.00 83.38 188 GLU A CA 1
ATOM 1450 C C . GLU A 1 188 ? -2.161 2.601 7.027 1.00 83.38 188 GLU A C 1
ATOM 1452 O O . GLU A 1 188 ? -2.463 2.058 8.092 1.00 83.38 188 GLU A O 1
ATOM 1457 N N . LEU A 1 189 ? -0.981 2.414 6.440 1.00 80.06 189 LEU A N 1
ATOM 1458 C CA . LEU A 1 189 ? 0.136 1.713 7.061 1.00 80.06 189 LEU A CA 1
ATOM 1459 C C . LEU A 1 189 ? 1.067 2.758 7.667 1.00 80.06 189 LEU A C 1
ATOM 1461 O O . LEU A 1 189 ? 1.764 3.463 6.938 1.00 80.06 189 LEU A O 1
ATOM 1465 N N . ASP A 1 190 ? 1.091 2.843 8.993 1.00 72.12 190 ASP A N 1
ATOM 1466 C CA . ASP A 1 190 ? 1.885 3.837 9.716 1.00 72.12 190 ASP A CA 1
ATOM 1467 C C . ASP A 1 190 ? 2.750 3.189 10.817 1.00 72.12 190 ASP A C 1
ATOM 1469 O O . ASP A 1 190 ? 2.666 1.991 11.107 1.00 72.12 190 ASP A O 1
ATOM 1473 N N . GLY A 1 191 ? 3.634 3.983 11.415 1.00 57.81 191 GLY A N 1
ATOM 1474 C CA . GLY A 1 191 ? 4.544 3.609 12.487 1.00 57.81 191 GLY A CA 1
ATOM 1475 C C . GLY A 1 191 ? 6.003 3.741 12.057 1.00 57.81 191 GLY A C 1
ATOM 1476 O O . GLY A 1 191 ? 6.435 3.205 11.035 1.00 57.81 191 GLY A O 1
ATOM 1477 N N . ALA A 1 192 ? 6.808 4.421 12.878 1.00 52.12 192 ALA A N 1
ATOM 1478 C CA . ALA A 1 192 ? 8.235 4.651 12.627 1.00 52.12 192 ALA A CA 1
ATOM 1479 C C . ALA A 1 192 ? 9.059 3.354 12.439 1.00 52.12 192 ALA A C 1
ATOM 1481 O O . ALA A 1 192 ? 10.175 3.401 11.925 1.00 52.12 192 ALA A O 1
ATOM 1482 N N . ARG A 1 193 ? 8.517 2.186 12.819 1.00 54.19 193 ARG A N 1
ATOM 1483 C CA . ARG A 1 193 ? 9.122 0.855 12.620 1.00 54.19 193 ARG A CA 1
ATOM 1484 C C . ARG A 1 193 ? 8.274 -0.051 11.709 1.00 54.19 193 ARG A C 1
ATOM 1486 O O . ARG A 1 193 ? 8.445 -1.265 11.717 1.00 54.19 193 ARG A O 1
ATOM 1493 N N . GLY A 1 194 ? 7.340 0.531 10.950 1.00 59.66 194 GLY A N 1
ATOM 1494 C CA . GLY A 1 194 ? 6.053 -0.121 10.703 1.00 59.66 194 GLY A CA 1
ATOM 1495 C C . GLY A 1 194 ? 5.291 -0.279 12.026 1.00 59.66 194 GLY A C 1
ATOM 1496 O O . GLY A 1 194 ? 5.624 0.383 13.015 1.00 59.66 194 GLY A O 1
ATOM 1497 N N . GLY A 1 195 ? 4.330 -1.203 12.061 1.00 73.12 195 GLY A N 1
ATOM 1498 C CA . GLY A 1 195 ? 3.683 -1.647 13.300 1.00 73.12 195 GLY A CA 1
ATOM 1499 C C . GLY A 1 195 ? 2.176 -1.412 13.395 1.00 73.12 195 GLY A C 1
ATOM 1500 O O . GLY A 1 195 ? 1.595 -1.846 14.390 1.00 73.12 195 GLY A O 1
ATOM 1501 N N . ARG A 1 196 ? 1.555 -0.723 12.422 1.00 84.88 196 ARG A N 1
ATOM 1502 C CA . ARG A 1 196 ? 0.168 -0.265 12.546 1.00 84.88 196 ARG A CA 1
ATOM 1503 C C . ARG A 1 196 ? -0.604 -0.241 11.226 1.00 84.88 196 ARG A C 1
ATOM 1505 O O . ARG A 1 196 ? -0.101 0.271 10.230 1.00 84.88 196 ARG A O 1
ATOM 1512 N N . ILE A 1 197 ? -1.843 -0.732 11.267 1.00 87.62 197 ILE A N 1
ATOM 1513 C CA . ILE A 1 197 ? -2.864 -0.515 10.231 1.00 87.62 197 ILE A CA 1
ATOM 1514 C C . ILE A 1 197 ? -3.955 0.353 10.848 1.00 87.62 197 ILE A C 1
ATOM 1516 O O . ILE A 1 197 ? -4.449 0.021 11.926 1.00 87.62 197 ILE A O 1
ATOM 1520 N N . SER A 1 198 ? -4.345 1.434 10.185 1.00 88.25 198 SER A N 1
ATOM 1521 C CA . SER A 1 198 ? -5.492 2.248 10.588 1.00 88.25 198 SER A CA 1
ATOM 1522 C C . SER A 1 198 ? -6.473 2.456 9.447 1.00 88.25 198 SER A C 1
ATOM 1524 O O . SER A 1 198 ? -6.093 2.536 8.286 1.00 88.25 198 SER A O 1
ATOM 1526 N N . TYR A 1 199 ? -7.749 2.559 9.786 1.00 89.00 199 TYR A N 1
ATOM 1527 C CA . TYR A 1 199 ? -8.805 2.963 8.867 1.00 89.00 199 TYR A CA 1
ATOM 1528 C C . TYR A 1 199 ? -9.705 3.962 9.568 1.00 89.00 199 TYR A C 1
ATOM 1530 O O . TYR A 1 199 ? -10.137 3.692 10.686 1.00 89.00 199 TYR A O 1
ATOM 1538 N N . TRP A 1 200 ? -10.042 5.053 8.885 1.00 87.94 200 TRP A N 1
ATOM 1539 C CA . TRP A 1 200 ? -10.894 6.111 9.413 1.00 87.94 200 TRP A CA 1
ATOM 1540 C C . TRP A 1 200 ? -12.010 6.456 8.435 1.00 87.94 200 TRP A C 1
ATOM 1542 O O . TRP A 1 200 ? -11.818 6.490 7.220 1.00 87.94 200 TRP A O 1
ATOM 1552 N N . ARG A 1 201 ? -13.184 6.776 8.975 1.00 87.19 201 ARG A N 1
ATOM 1553 C CA . ARG A 1 201 ? -14.229 7.514 8.261 1.00 87.19 201 ARG A CA 1
ATOM 1554 C C . ARG A 1 201 ? -14.601 8.742 9.087 1.00 87.19 201 ARG A C 1
ATOM 1556 O O . ARG A 1 201 ? -14.800 8.616 10.292 1.00 87.19 201 ARG A O 1
ATOM 1563 N N . ARG A 1 202 ? -14.727 9.919 8.464 1.00 87.69 202 ARG A N 1
ATOM 1564 C CA . ARG A 1 202 ? -15.355 11.070 9.133 1.00 87.69 202 ARG A CA 1
ATOM 1565 C C . ARG A 1 202 ? -16.832 10.762 9.411 1.00 87.69 202 ARG A C 1
ATOM 1567 O O . ARG A 1 202 ? -17.491 10.075 8.627 1.00 87.69 202 ARG A O 1
ATOM 1574 N N . LEU A 1 203 ? -17.317 11.238 10.550 1.00 84.31 203 LEU A N 1
ATOM 1575 C CA . LEU A 1 203 ? -18.709 11.151 10.982 1.00 84.31 203 LEU A CA 1
ATOM 1576 C C . LEU A 1 203 ? -19.546 12.249 10.304 1.00 84.31 203 LEU A C 1
ATOM 1578 O O . LEU A 1 203 ? -19.011 13.242 9.811 1.00 84.31 203 LEU A O 1
ATOM 1582 N N . ALA A 1 204 ? -20.865 12.044 10.230 1.00 72.00 204 ALA A N 1
ATOM 1583 C CA . ALA A 1 204 ? -21.775 12.872 9.426 1.00 72.00 204 ALA A CA 1
ATOM 1584 C C . ALA A 1 204 ? -21.862 14.345 9.874 1.00 72.00 204 ALA A C 1
ATOM 1586 O O . ALA A 1 204 ? -22.267 15.205 9.096 1.00 72.00 204 ALA A O 1
ATOM 1587 N N . ASP A 1 205 ? -21.483 14.637 11.112 1.00 70.75 205 ASP A N 1
ATOM 1588 C CA . ASP A 1 205 ? -21.490 15.970 11.713 1.00 70.75 205 ASP A CA 1
ATOM 1589 C C . ASP A 1 205 ? -20.198 16.769 11.456 1.00 70.75 205 ASP A C 1
ATOM 1591 O O . ASP A 1 205 ? -20.098 17.928 11.859 1.00 70.75 205 ASP A O 1
ATOM 1595 N N . ASN A 1 206 ? -19.209 16.168 10.778 1.00 64.56 206 ASN A N 1
ATOM 1596 C CA . ASN A 1 206 ? -17.864 16.707 10.560 1.00 64.56 206 ASN A CA 1
ATOM 1597 C C . ASN A 1 206 ? -17.099 17.073 11.849 1.00 64.56 206 ASN A C 1
ATOM 1599 O O . ASN A 1 206 ? -16.056 17.727 11.759 1.00 64.56 206 ASN A O 1
ATOM 1603 N N . ARG A 1 207 ? -17.560 16.644 13.031 1.00 74.06 207 ARG A N 1
ATOM 1604 C CA . ARG A 1 207 ? -16.901 16.932 14.318 1.00 74.06 207 ARG A CA 1
ATOM 1605 C C . ARG A 1 207 ? -15.882 15.882 14.717 1.00 74.06 207 ARG A C 1
ATOM 1607 O O . ARG A 1 207 ? -15.154 16.083 15.683 1.00 74.06 207 ARG A O 1
ATOM 1614 N N . GLY A 1 208 ? -15.790 14.794 13.965 1.00 83.81 208 GLY A N 1
ATOM 1615 C CA . GLY A 1 208 ? -14.9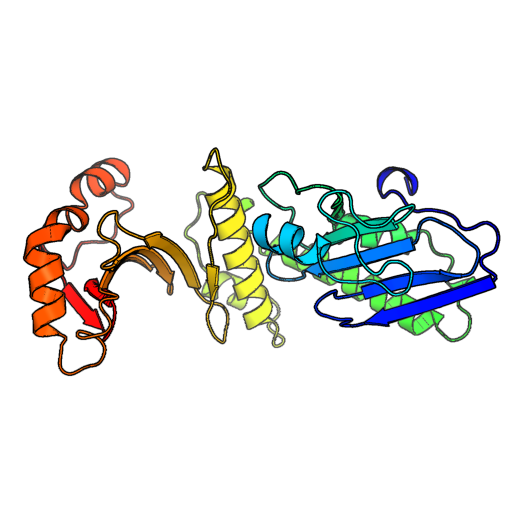10 13.698 14.315 1.00 83.81 208 GLY A CA 1
ATOM 1616 C C . GLY A 1 208 ? -14.871 12.593 13.282 1.00 83.81 208 GLY A C 1
ATOM 1617 O O . GLY A 1 208 ? -15.508 12.660 12.226 1.00 83.81 208 GLY A O 1
ATOM 1618 N N . GLY A 1 209 ? -14.120 11.558 13.609 1.00 88.88 209 GLY A N 1
ATOM 1619 C CA . GLY A 1 209 ? -13.976 10.348 12.828 1.00 88.88 209 GLY A CA 1
ATOM 1620 C C . GLY A 1 209 ? -14.142 9.122 13.708 1.00 88.88 209 GLY A C 1
ATOM 1621 O O . GLY A 1 209 ? -13.903 9.152 14.909 1.00 88.88 209 GLY A O 1
ATOM 1622 N N . VAL A 1 210 ? -14.562 8.026 13.094 1.00 88.62 210 VAL A N 1
ATOM 1623 C CA . VAL A 1 210 ? -14.574 6.705 13.721 1.00 88.62 210 VAL A CA 1
ATOM 1624 C C . VAL A 1 210 ? -13.746 5.764 12.871 1.00 88.62 210 VAL A C 1
ATOM 1626 O O . VAL A 1 210 ? -13.773 5.826 11.635 1.00 88.62 210 VAL A O 1
ATOM 1629 N N . GLY A 1 211 ? -12.997 4.893 13.524 1.00 89.00 211 GLY A N 1
ATOM 1630 C CA . GLY A 1 211 ? -12.035 4.055 12.845 1.00 89.00 211 GLY A CA 1
ATOM 1631 C C . GLY A 1 211 ? -11.554 2.888 13.678 1.00 89.00 211 GLY A C 1
ATOM 1632 O O . GLY A 1 211 ? -11.908 2.738 14.843 1.00 89.00 211 GLY A O 1
ATOM 1633 N N . TRP A 1 212 ? -10.721 2.066 13.058 1.00 87.56 212 TRP A N 1
ATOM 1634 C CA . TRP A 1 212 ? -10.055 0.948 13.714 1.00 87.56 212 TRP A CA 1
ATOM 1635 C C . TRP A 1 212 ? -8.554 1.130 13.583 1.00 87.56 212 TRP A C 1
ATOM 1637 O O . TRP A 1 212 ? -8.061 1.588 12.550 1.00 87.56 212 TRP A O 1
ATOM 1647 N N . GLN A 1 213 ? -7.828 0.704 14.605 1.00 87.81 213 GLN A N 1
ATOM 1648 C CA . GLN A 1 213 ? -6.380 0.654 14.621 1.00 87.81 213 GLN A CA 1
ATOM 1649 C C . GLN A 1 213 ? -5.940 -0.738 15.063 1.00 87.81 213 GLN A C 1
ATOM 1651 O O . GLN A 1 213 ? -6.259 -1.176 16.166 1.00 87.81 213 GLN A O 1
ATOM 1656 N N . PHE A 1 214 ? -5.178 -1.423 14.218 1.00 86.25 214 PHE A N 1
ATOM 1657 C CA . PHE A 1 214 ? -4.497 -2.659 14.575 1.00 86.25 214 PHE A CA 1
ATOM 1658 C C . PHE A 1 214 ? -3.020 -2.373 14.847 1.00 86.25 214 PHE A C 1
ATOM 1660 O O . PHE A 1 214 ? -2.291 -1.963 13.944 1.00 86.25 214 PHE A O 1
ATOM 1667 N N . GLN A 1 215 ? -2.580 -2.570 16.090 1.00 83.75 215 GLN A N 1
ATOM 1668 C CA . GLN A 1 215 ? -1.200 -2.361 16.536 1.00 83.75 215 GLN A CA 1
ATOM 1669 C C . GLN A 1 215 ? -0.893 -3.295 17.712 1.00 83.75 215 GLN A C 1
ATOM 1671 O O . GLN A 1 215 ? -1.747 -3.507 18.566 1.00 83.75 215 GLN A O 1
ATOM 1676 N N . GLU A 1 216 ? 0.331 -3.834 17.782 1.00 78.38 216 GLU A N 1
ATOM 1677 C CA . GLU A 1 216 ? 0.777 -4.704 18.894 1.00 78.38 216 GLU A CA 1
ATOM 1678 C C . GLU A 1 216 ? -0.169 -5.894 19.159 1.00 78.38 216 GLU A C 1
ATOM 1680 O O . GLU A 1 216 ? -0.435 -6.260 20.303 1.00 78.38 216 GLU A O 1
ATOM 1685 N N . ASN A 1 217 ? -0.692 -6.504 18.089 1.00 75.81 217 ASN A N 1
ATOM 1686 C CA . ASN A 1 217 ? -1.674 -7.595 18.143 1.00 75.81 217 ASN A CA 1
ATOM 1687 C C . ASN A 1 217 ? -2.977 -7.230 18.878 1.00 75.81 217 ASN A C 1
ATOM 1689 O O . ASN A 1 217 ? -3.662 -8.102 19.413 1.00 75.81 217 ASN A O 1
ATOM 1693 N N . GLN A 1 218 ? -3.326 -5.946 18.900 1.00 78.94 218 GLN A N 1
ATOM 1694 C CA . GLN A 1 218 ? -4.593 -5.448 19.413 1.00 78.94 218 GLN A CA 1
ATOM 1695 C C . GLN A 1 218 ? -5.321 -4.697 18.309 1.00 78.94 218 GLN A C 1
ATOM 1697 O O . GLN A 1 218 ? -4.762 -3.786 17.698 1.00 78.94 218 GLN A O 1
ATOM 1702 N N . LEU A 1 219 ? -6.576 -5.074 18.077 1.00 80.81 219 LEU A N 1
ATOM 1703 C CA . LEU A 1 219 ? -7.512 -4.292 17.285 1.00 80.81 219 LEU A CA 1
ATOM 1704 C C . LEU A 1 219 ? -8.272 -3.367 18.236 1.00 80.81 219 LEU A C 1
ATOM 1706 O O . LEU A 1 219 ? -8.874 -3.831 19.202 1.00 80.81 219 LEU A O 1
ATOM 1710 N N . ARG A 1 220 ? -8.208 -2.064 17.981 1.00 82.38 220 ARG A N 1
ATOM 1711 C CA . ARG A 1 220 ? -8.825 -1.023 18.805 1.00 82.38 220 ARG A CA 1
ATOM 1712 C C . ARG A 1 220 ? -9.794 -0.235 17.940 1.00 82.38 220 ARG A C 1
ATOM 1714 O O . ARG A 1 220 ? -9.391 0.261 16.890 1.00 82.38 220 ARG A O 1
ATOM 1721 N N . LEU A 1 221 ? -11.045 -0.126 18.368 1.00 83.38 221 LEU A N 1
ATOM 1722 C CA . LEU A 1 221 ? -11.956 0.873 17.823 1.00 83.38 221 LEU A CA 1
ATOM 1723 C C . LEU A 1 221 ? -11.572 2.233 18.408 1.00 83.38 221 LEU A C 1
ATOM 1725 O O . LEU A 1 221 ? -11.202 2.319 19.577 1.00 83.38 221 LEU A O 1
ATOM 1729 N N . GLN A 1 222 ? -11.604 3.273 17.585 1.00 84.69 222 GLN A N 1
ATOM 1730 C CA . GLN A 1 222 ? -11.227 4.618 17.988 1.00 84.69 222 GLN A CA 1
ATOM 1731 C C . GLN A 1 222 ? -12.212 5.647 17.462 1.00 84.69 222 GLN A C 1
ATOM 1733 O O . GLN A 1 222 ? -12.727 5.528 16.346 1.00 84.69 222 GLN A O 1
ATOM 1738 N N . ILE A 1 223 ? -12.410 6.691 18.262 1.00 85.94 223 ILE A N 1
ATOM 1739 C CA . ILE A 1 223 ? -13.156 7.886 17.877 1.00 85.94 223 ILE A CA 1
ATOM 1740 C C . ILE A 1 223 ? -12.270 9.108 18.082 1.00 85.94 223 ILE A C 1
ATOM 1742 O O . ILE A 1 223 ? -11.632 9.259 19.127 1.00 85.94 223 ILE A O 1
ATOM 1746 N N . THR A 1 224 ? -12.225 9.969 17.073 1.00 86.56 224 THR A N 1
ATOM 1747 C CA . THR A 1 224 ? -11.578 11.280 17.116 1.00 86.56 224 THR A CA 1
ATOM 1748 C C . THR A 1 224 ? -12.628 12.366 17.253 1.00 86.56 224 THR A C 1
ATOM 1750 O O . THR A 1 224 ? -13.677 12.299 16.620 1.00 86.56 224 THR A O 1
ATOM 1753 N N . VAL A 1 225 ? -12.320 13.399 18.037 1.00 86.25 225 VAL A N 1
ATOM 1754 C CA . VAL A 1 225 ? -13.058 14.668 18.035 1.00 86.25 225 VAL A CA 1
ATOM 1755 C C . VAL A 1 225 ? -12.123 15.719 17.455 1.00 86.25 225 VAL A C 1
ATOM 1757 O O . VAL A 1 225 ? -11.107 16.070 18.050 1.00 86.25 225 VAL A O 1
ATOM 1760 N N . GLU A 1 226 ? -12.455 16.195 16.266 1.00 86.00 226 GLU A N 1
ATOM 1761 C CA . GLU A 1 226 ? -11.619 17.033 15.403 1.00 86.00 226 GLU A CA 1
ATOM 1762 C C . GLU A 1 226 ? -12.159 18.471 15.308 1.00 86.00 226 GLU A C 1
ATOM 1764 O O . GLU A 1 226 ? -11.863 19.197 14.358 1.00 86.00 226 GLU A O 1
ATOM 1769 N N . ASP A 1 227 ? -12.953 18.887 16.300 1.00 85.62 227 ASP A N 1
ATOM 1770 C CA . ASP A 1 227 ? -13.322 20.285 16.521 1.00 85.62 227 ASP A CA 1
ATOM 1771 C C . ASP A 1 227 ? -12.055 21.099 16.871 1.00 85.62 227 ASP A C 1
ATOM 1773 O O . ASP A 1 227 ? -11.406 20.787 17.881 1.00 85.62 227 ASP A O 1
ATOM 1777 N N . PRO A 1 228 ? -11.674 22.114 16.065 1.00 85.06 228 PRO A N 1
ATOM 1778 C CA . PRO A 1 228 ? -10.468 22.913 16.283 1.00 85.06 228 PRO A CA 1
ATOM 1779 C C . PRO A 1 228 ? -10.378 23.549 17.675 1.00 85.06 228 PRO A C 1
ATOM 1781 O O . PRO A 1 228 ? -9.283 23.623 18.238 1.00 85.06 228 PRO A O 1
ATOM 1784 N N . ASP A 1 229 ? -11.512 23.958 18.248 1.00 86.81 229 ASP A N 1
ATOM 1785 C CA . ASP A 1 229 ? -11.567 24.637 19.548 1.00 86.81 229 ASP A CA 1
ATOM 1786 C C . ASP A 1 229 ? -11.364 23.659 20.713 1.00 86.81 229 ASP A C 1
ATOM 1788 O O . ASP A 1 229 ? -10.975 24.043 21.820 1.00 86.81 229 ASP A O 1
ATOM 1792 N N . LEU A 1 230 ? -11.580 22.371 20.449 1.00 85.00 230 LEU A N 1
ATOM 1793 C CA . LEU A 1 230 ? -11.438 21.295 21.416 1.00 85.00 230 LEU A CA 1
ATOM 1794 C C . LEU A 1 230 ? -10.137 20.521 21.243 1.00 85.00 230 LEU A C 1
ATOM 1796 O O . LEU A 1 230 ? -10.003 19.479 21.870 1.00 85.00 230 LEU A O 1
ATOM 1800 N N . GLN A 1 231 ? -9.167 20.977 20.450 1.00 83.38 231 GLN A N 1
ATOM 1801 C CA . GLN A 1 231 ? -7.887 20.272 20.308 1.00 83.38 231 GLN A CA 1
ATOM 1802 C C . GLN A 1 231 ? -6.980 20.444 21.541 1.00 83.38 231 GLN A C 1
ATOM 1804 O O . GLN A 1 231 ? -7.101 21.400 22.314 1.00 83.38 231 GLN A O 1
ATOM 1809 N N . GLY A 1 232 ? -6.047 19.506 21.736 1.00 75.56 232 GLY A N 1
ATOM 1810 C CA . GLY A 1 232 ? -4.999 19.585 22.758 1.00 75.56 232 GLY A CA 1
ATOM 1811 C C . GLY A 1 232 ? -5.373 19.026 24.138 1.00 75.56 232 GLY A C 1
ATOM 1812 O O . GLY A 1 232 ? -6.534 18.793 24.476 1.00 75.56 232 GLY A O 1
ATOM 1813 N N . LYS A 1 233 ? -4.356 18.798 24.980 1.00 76.44 233 LYS A N 1
ATOM 1814 C CA . LYS A 1 233 ? -4.487 18.052 26.250 1.00 76.44 233 LYS A CA 1
ATOM 1815 C C . LYS A 1 233 ? -5.504 18.638 27.243 1.00 76.44 233 LYS A C 1
ATOM 1817 O O . LYS A 1 233 ? -6.123 17.883 27.975 1.00 76.44 233 LYS A O 1
ATOM 1822 N N . GLY A 1 234 ? -5.701 19.959 27.265 1.00 82.62 234 GLY A N 1
ATOM 1823 C CA . GLY A 1 234 ? -6.589 20.622 28.234 1.00 82.62 234 GLY A CA 1
ATOM 1824 C C . GLY A 1 234 ? -8.089 20.377 28.021 1.00 82.62 234 GLY A C 1
ATOM 1825 O O . GLY A 1 234 ? -8.868 20.587 28.943 1.00 82.62 234 GLY A O 1
ATOM 1826 N N . ASN A 1 235 ? -8.484 19.909 26.835 1.00 86.06 235 ASN A N 1
ATOM 1827 C CA . ASN A 1 235 ? -9.885 19.717 26.448 1.00 86.06 235 ASN A CA 1
ATOM 1828 C C . ASN A 1 235 ? -10.328 18.240 26.490 1.00 86.06 235 ASN A C 1
ATOM 1830 O O . ASN A 1 235 ? -11.379 17.894 25.955 1.00 86.06 235 ASN A O 1
ATOM 1834 N N . GLU A 1 236 ? -9.545 17.361 27.125 1.00 83.88 236 GLU A N 1
ATOM 1835 C CA . GLU A 1 236 ? -9.806 15.913 27.181 1.00 83.88 236 GLU A CA 1
ATOM 1836 C C . GLU A 1 236 ? -11.203 15.583 27.724 1.00 83.88 236 GLU A C 1
ATOM 1838 O O . GLU A 1 236 ? -11.958 14.864 27.078 1.00 83.88 236 GLU A O 1
ATOM 1843 N N . ALA A 1 237 ? -11.592 16.183 28.853 1.00 84.25 237 ALA A N 1
ATOM 1844 C CA . ALA A 1 237 ? -12.904 15.954 29.458 1.00 84.25 237 ALA A CA 1
ATOM 1845 C C . ALA A 1 237 ? -14.069 16.431 28.568 1.00 84.25 237 ALA A C 1
ATOM 1847 O O . ALA A 1 237 ? -15.126 15.805 28.549 1.00 84.25 237 ALA A O 1
ATOM 1848 N N . ALA A 1 238 ? -13.879 17.518 27.811 1.00 86.62 238 ALA A N 1
ATOM 1849 C CA . ALA A 1 238 ? -14.897 18.029 26.894 1.00 86.62 238 ALA A CA 1
ATOM 1850 C C . ALA A 1 238 ? -15.074 17.103 25.680 1.00 86.62 238 ALA A C 1
ATOM 1852 O O . ALA A 1 238 ? -16.203 16.795 25.306 1.00 86.62 238 ALA A O 1
ATOM 1853 N N . ARG A 1 239 ? -13.969 16.602 25.107 1.00 85.44 239 ARG A N 1
ATOM 1854 C CA . ARG A 1 239 ? -14.017 15.589 24.038 1.00 85.44 239 ARG A CA 1
ATOM 1855 C C . ARG A 1 239 ? -14.647 14.284 24.529 1.00 85.44 239 ARG A C 1
ATOM 1857 O O . ARG A 1 239 ? -15.455 13.701 23.813 1.00 85.44 239 ARG A O 1
ATOM 1864 N N . ALA A 1 240 ? -14.330 13.863 25.753 1.00 81.56 240 ALA A N 1
ATOM 1865 C CA . ALA A 1 240 ? -14.923 12.677 26.360 1.00 81.56 240 ALA A CA 1
ATOM 1866 C C . ALA A 1 240 ? -16.438 12.795 26.535 1.00 81.56 240 ALA A C 1
ATOM 1868 O O . ALA A 1 240 ? -17.157 11.869 26.174 1.00 81.56 240 ALA A O 1
ATOM 1869 N N . ALA A 1 241 ? -16.926 13.949 26.998 1.00 84.88 241 ALA A N 1
ATOM 1870 C CA . ALA A 1 241 ? -18.359 14.195 27.134 1.00 84.88 241 ALA A CA 1
ATOM 1871 C C . ALA A 1 241 ? -19.104 14.120 25.788 1.00 84.88 241 ALA A C 1
ATOM 1873 O O . ALA A 1 241 ? -20.222 13.616 25.747 1.00 84.88 241 ALA A O 1
ATOM 1874 N N . ILE A 1 242 ? -18.487 14.577 24.690 1.00 86.00 242 ILE A N 1
ATOM 1875 C CA . ILE A 1 242 ? -19.061 14.452 23.339 1.00 86.00 242 ILE A CA 1
ATOM 1876 C C . ILE A 1 242 ? -19.157 12.980 22.937 1.00 86.00 242 ILE A C 1
ATOM 1878 O O . ILE A 1 242 ? -20.226 12.521 22.548 1.00 86.00 242 ILE A O 1
ATOM 1882 N N . VAL A 1 243 ? -18.066 12.219 23.078 1.00 84.06 243 VAL A N 1
ATOM 1883 C CA . VAL A 1 243 ? -18.059 10.792 22.719 1.00 84.06 243 VAL A CA 1
ATOM 1884 C C . VAL A 1 243 ? -19.065 10.000 23.554 1.00 84.06 243 VAL A C 1
ATOM 1886 O O . VAL A 1 243 ? -19.777 9.164 23.007 1.00 84.06 243 VAL A O 1
ATOM 1889 N N . GLU A 1 244 ? -19.174 10.275 24.853 1.00 83.12 244 GLU A N 1
ATOM 1890 C CA . GLU A 1 244 ? -20.139 9.603 25.729 1.00 83.12 244 GLU A CA 1
ATOM 1891 C C . GLU A 1 244 ? -21.593 9.959 25.384 1.00 83.12 244 GLU A C 1
ATOM 1893 O O . GLU A 1 244 ? -22.462 9.090 25.401 1.00 83.12 244 GLU A O 1
ATOM 1898 N N . ALA A 1 245 ? -21.867 11.220 25.046 1.00 85.75 245 ALA A N 1
ATOM 1899 C CA . ALA A 1 245 ? -23.217 11.664 24.716 1.00 85.75 245 ALA A CA 1
ATOM 1900 C C . ALA A 1 245 ? -23.681 11.204 23.327 1.00 85.75 245 ALA A C 1
ATOM 1902 O O . ALA A 1 245 ? -24.872 10.954 23.137 1.00 85.75 245 ALA A O 1
ATOM 1903 N N . GLU A 1 246 ? -22.767 11.134 22.359 1.00 86.19 246 GLU A N 1
ATOM 1904 C CA . GLU A 1 246 ? -23.124 11.011 20.942 1.00 86.19 246 GLU A CA 1
ATOM 1905 C C . GLU A 1 246 ? -22.692 9.687 20.307 1.00 86.19 246 GLU A C 1
ATOM 1907 O O . GLU A 1 246 ? -23.190 9.353 19.231 1.00 86.19 246 GLU A O 1
ATOM 1912 N N . HIS A 1 247 ? -21.738 8.967 20.906 1.00 84.69 247 HIS A N 1
ATOM 1913 C CA . HIS A 1 247 ? -21.035 7.866 20.240 1.00 84.69 247 HIS A CA 1
ATOM 1914 C C . HIS A 1 247 ? -20.740 6.655 21.143 1.00 84.69 247 HIS A C 1
ATOM 1916 O O . HIS A 1 247 ? -19.991 5.759 20.743 1.00 84.69 247 HIS A O 1
ATOM 1922 N N . VAL A 1 248 ? -21.287 6.600 22.360 1.00 81.12 248 VAL A N 1
ATOM 1923 C CA . VAL A 1 248 ? -21.009 5.521 23.325 1.00 81.12 248 VAL A CA 1
ATOM 1924 C C . VAL A 1 248 ? -21.418 4.142 22.799 1.00 81.12 248 VAL A C 1
ATOM 1926 O O . VAL A 1 248 ? -20.787 3.136 23.122 1.00 81.12 248 VAL A O 1
ATOM 1929 N N . GLU A 1 249 ? -22.427 4.088 21.931 1.00 82.44 249 GLU A N 1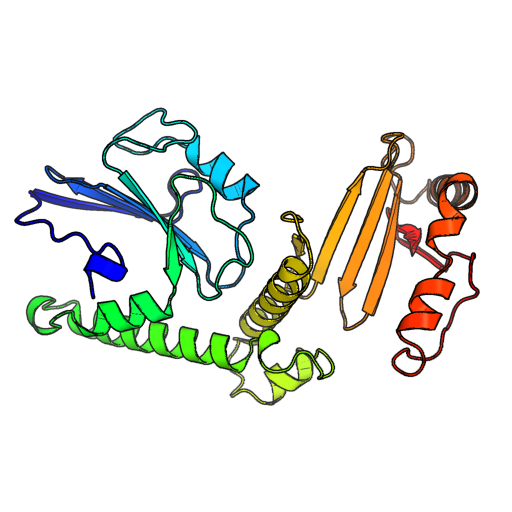
ATOM 1930 C CA . GLU A 1 249 ? -22.919 2.860 21.312 1.00 82.44 249 GLU A CA 1
ATOM 1931 C C . GLU A 1 249 ? -21.886 2.181 20.408 1.00 82.44 249 GLU A C 1
ATOM 1933 O O . GLU A 1 249 ? -21.947 0.968 20.218 1.00 82.44 249 GLU A O 1
ATOM 1938 N N . TYR A 1 250 ? -20.903 2.922 19.886 1.00 80.19 250 TYR A N 1
ATOM 1939 C CA . TYR A 1 250 ? -19.816 2.327 19.111 1.00 80.19 250 TYR A CA 1
ATOM 1940 C C . TYR A 1 250 ? -18.933 1.408 19.970 1.00 80.19 250 TYR A C 1
ATOM 1942 O O . TYR A 1 250 ? -18.349 0.472 19.434 1.00 80.19 250 TYR A O 1
ATOM 1950 N N . PHE A 1 251 ? -18.886 1.619 21.291 1.00 78.94 251 PHE A N 1
ATOM 1951 C CA . PHE A 1 251 ? -18.132 0.790 22.241 1.00 78.94 251 PHE A CA 1
ATOM 1952 C C . PHE A 1 251 ? -18.944 -0.398 22.793 1.00 78.94 251 PHE A C 1
ATOM 1954 O O . PHE A 1 251 ? -18.514 -1.076 23.735 1.00 78.94 251 PHE A O 1
ATOM 1961 N N . ASP A 1 252 ? -20.119 -0.681 22.223 1.00 81.19 252 ASP A N 1
ATOM 1962 C CA . ASP A 1 252 ? -20.804 -1.957 22.415 1.00 81.19 252 ASP A CA 1
ATOM 1963 C C . ASP A 1 252 ? -20.301 -2.990 21.396 1.00 81.19 252 ASP A C 1
ATOM 1965 O O . ASP A 1 252 ? -20.736 -3.057 20.245 1.00 81.19 252 ASP A O 1
ATOM 1969 N N . HIS A 1 253 ? -19.379 -3.840 21.842 1.00 78.50 253 HIS A N 1
ATOM 1970 C CA . HIS A 1 253 ? -18.803 -4.901 21.019 1.00 78.50 253 HIS A CA 1
ATOM 1971 C C . HIS A 1 253 ? -19.564 -6.234 21.109 1.00 78.50 253 HIS A C 1
ATOM 1973 O O . HIS A 1 253 ? -19.074 -7.240 20.597 1.00 78.50 253 HIS A O 1
ATOM 1979 N N . SER A 1 254 ? -20.758 -6.277 21.714 1.00 81.31 254 SER A N 1
ATOM 1980 C CA . SER A 1 254 ? -21.523 -7.518 21.930 1.00 81.31 254 SER A CA 1
ATOM 1981 C C . SER A 1 254 ? -21.751 -8.339 20.654 1.00 81.31 254 SER A C 1
ATOM 1983 O O . SER A 1 254 ? -21.658 -9.566 20.678 1.00 81.31 254 SER A O 1
ATOM 1985 N N . GLN A 1 255 ? -21.988 -7.683 19.514 1.00 78.06 255 GLN A N 1
ATOM 1986 C CA . GLN A 1 255 ? -22.154 -8.366 18.225 1.00 78.06 255 GLN A CA 1
ATOM 1987 C C . GLN A 1 255 ? -20.857 -9.025 17.740 1.00 78.06 255 GLN A C 1
ATOM 1989 O O . GLN A 1 255 ? -20.883 -10.149 17.243 1.00 78.06 255 GLN A O 1
ATOM 1994 N N . VAL A 1 256 ? -19.720 -8.348 17.909 1.00 75.44 256 VAL A N 1
ATOM 1995 C CA . VAL A 1 256 ? -18.397 -8.884 17.553 1.00 75.44 256 VAL A CA 1
ATOM 1996 C C . VAL A 1 256 ? -18.025 -10.036 18.488 1.00 75.44 256 VAL A C 1
ATOM 1998 O O . VAL A 1 256 ? -17.528 -11.065 18.039 1.00 75.44 256 VAL A O 1
ATOM 2001 N N . GLU A 1 257 ? -18.336 -9.904 19.777 1.00 80.56 257 GLU A N 1
ATOM 2002 C CA . GLU A 1 257 ? -18.151 -10.953 20.781 1.00 80.56 257 GLU A CA 1
ATOM 2003 C C . GLU A 1 257 ? -18.974 -12.209 20.490 1.00 80.56 257 GLU A C 1
ATOM 2005 O O . GLU A 1 257 ? -18.487 -13.318 20.696 1.00 80.56 257 GLU A O 1
ATOM 2010 N N . ALA A 1 258 ? -20.190 -12.052 19.964 1.00 82.62 258 ALA A N 1
ATOM 2011 C CA . ALA A 1 258 ? -21.023 -13.178 19.555 1.00 82.62 258 ALA A CA 1
ATOM 2012 C C . ALA A 1 258 ? -20.454 -13.930 18.338 1.00 82.62 258 ALA A C 1
ATOM 2014 O O . ALA A 1 258 ? -20.656 -15.137 18.229 1.00 82.62 258 ALA A O 1
ATOM 2015 N N . ILE A 1 259 ? -19.750 -13.231 17.440 1.00 79.81 259 ILE A N 1
ATOM 2016 C CA . ILE A 1 259 ? -19.120 -13.826 16.252 1.00 79.81 259 ILE A CA 1
ATOM 2017 C C . ILE A 1 259 ? -17.815 -14.533 16.626 1.00 79.81 259 ILE A C 1
ATOM 2019 O O . ILE A 1 259 ? -17.616 -15.685 16.257 1.00 79.81 259 ILE A O 1
ATOM 2023 N N . LEU A 1 260 ? -16.930 -13.843 17.350 1.00 78.50 260 LEU A N 1
ATOM 2024 C CA . LEU A 1 260 ? -15.579 -14.333 17.639 1.00 78.50 260 LEU A CA 1
ATOM 2025 C C . LEU A 1 260 ? -15.542 -15.308 18.824 1.00 78.50 260 LEU A C 1
ATOM 2027 O O . LEU A 1 260 ? -14.649 -16.149 18.904 1.00 78.50 260 LEU A O 1
ATOM 2031 N N . GLY A 1 261 ? -16.507 -15.227 19.744 1.00 79.44 261 GLY A N 1
ATOM 2032 C CA . GLY A 1 261 ? -16.691 -16.193 20.825 1.00 79.44 261 GLY A CA 1
ATOM 2033 C C . GLY A 1 261 ? -15.402 -16.500 21.594 1.00 79.44 261 GLY A C 1
ATOM 2034 O O . GLY A 1 261 ? -14.827 -15.631 22.248 1.00 79.44 261 GLY A O 1
ATOM 2035 N N . SER A 1 262 ? -14.952 -17.756 21.521 1.00 75.31 262 SER A N 1
ATOM 2036 C CA . SER A 1 262 ? -13.763 -18.256 22.225 1.00 75.31 262 SER A CA 1
ATOM 2037 C C . SER A 1 262 ? -12.425 -17.762 21.670 1.00 75.31 262 SER A C 1
ATOM 2039 O O . SER A 1 262 ? -11.401 -17.979 22.313 1.00 75.31 262 SER A O 1
ATOM 2041 N N . GLU A 1 263 ? -12.406 -17.126 20.497 1.00 71.94 263 GLU A N 1
ATOM 2042 C CA . GLU A 1 263 ? -11.183 -16.550 19.920 1.00 71.94 263 GLU A CA 1
ATOM 2043 C C . GLU A 1 263 ? -10.792 -15.225 20.586 1.00 71.94 263 GLU A C 1
ATOM 2045 O O . GLU A 1 263 ? -9.651 -14.767 20.473 1.00 71.94 263 GLU A O 1
ATOM 2050 N N . LEU A 1 264 ? -11.715 -14.611 21.330 1.00 70.81 264 LEU A N 1
ATOM 2051 C CA . LEU A 1 264 ? -11.429 -13.404 22.087 1.00 70.81 264 LEU A CA 1
ATOM 2052 C C . LEU A 1 264 ? -10.681 -13.718 23.379 1.00 70.81 264 LEU A C 1
ATOM 2054 O O . LEU A 1 264 ? -11.068 -14.565 24.184 1.00 70.81 264 LEU A O 1
ATOM 2058 N N . ARG A 1 265 ? -9.627 -12.938 23.628 1.00 70.56 265 ARG A N 1
ATOM 2059 C CA . ARG A 1 265 ? -9.035 -12.846 24.965 1.00 70.56 265 ARG A CA 1
ATOM 2060 C C . ARG A 1 265 ? -10.049 -12.237 25.933 1.00 70.56 265 ARG A C 1
ATOM 2062 O O . ARG A 1 265 ? -10.901 -11.444 25.537 1.00 70.56 265 ARG A O 1
ATOM 2069 N N . SER A 1 266 ? -9.912 -12.568 27.215 1.00 68.88 266 SER A N 1
ATOM 2070 C CA . SER A 1 266 ? -10.759 -12.018 28.274 1.00 68.88 266 SER A CA 1
ATOM 2071 C C . SER A 1 266 ? -10.818 -10.490 28.223 1.00 68.88 266 SER A C 1
ATOM 2073 O O . SER A 1 266 ? -9.781 -9.827 28.136 1.00 68.88 266 SER A O 1
ATOM 2075 N N . LYS A 1 267 ? -12.034 -9.940 28.324 1.00 68.31 267 LYS A N 1
ATOM 2076 C CA . LYS A 1 267 ? -12.255 -8.493 28.416 1.00 68.31 267 LYS A CA 1
ATOM 2077 C C . LYS A 1 267 ? -11.558 -7.921 29.648 1.00 68.31 267 LYS A C 1
ATOM 2079 O O . LYS A 1 267 ? -11.522 -8.561 30.699 1.00 68.31 267 LYS A O 1
ATOM 2084 N N . THR A 1 268 ? -11.130 -6.667 29.550 1.00 65.50 268 THR A N 1
ATOM 2085 C CA . THR A 1 268 ? -10.754 -5.846 30.712 1.00 65.50 268 THR A CA 1
ATOM 2086 C C . THR A 1 268 ? -11.659 -4.622 30.892 1.00 65.50 268 THR A C 1
ATOM 2088 O O . THR A 1 268 ? -11.371 -3.799 31.752 1.00 65.50 268 THR A O 1
ATOM 2091 N N . TYR A 1 269 ? -12.733 -4.492 30.101 1.00 65.94 269 TYR A N 1
ATOM 2092 C CA . TYR A 1 269 ? -13.642 -3.340 30.107 1.00 65.94 269 TYR A CA 1
ATOM 2093 C C . TYR A 1 269 ? -15.122 -3.758 30.085 1.00 65.94 269 TYR A C 1
ATOM 2095 O O . TYR A 1 269 ? -15.461 -4.881 29.694 1.00 65.94 269 TYR A O 1
ATOM 2103 N N . THR A 1 270 ? -15.995 -2.847 30.519 1.00 67.06 270 THR A N 1
ATOM 2104 C CA . THR A 1 270 ? -17.457 -3.015 30.526 1.00 67.06 270 THR A CA 1
ATOM 2105 C C . THR A 1 270 ? -18.044 -2.581 29.175 1.00 67.06 270 THR A C 1
ATOM 2107 O O . THR A 1 270 ? -17.689 -1.501 28.705 1.00 67.06 270 THR A O 1
ATOM 2110 N N . PRO A 1 271 ? -18.953 -3.353 28.545 1.00 65.44 271 PRO A N 1
ATOM 2111 C CA . PRO A 1 271 ? -19.644 -2.918 27.327 1.00 65.44 271 PRO A CA 1
ATOM 2112 C C . PRO A 1 271 ? -20.363 -1.576 27.515 1.00 65.44 271 PRO A C 1
ATOM 2114 O O . PRO A 1 271 ? -20.985 -1.357 28.556 1.00 65.44 271 PRO A O 1
ATOM 2117 N N . GLY A 1 272 ? -20.282 -0.689 26.518 1.00 59.78 272 GLY A N 1
ATOM 2118 C CA . GLY A 1 272 ? -20.893 0.644 26.592 1.00 59.78 272 GLY A CA 1
ATOM 2119 C C . GLY A 1 272 ? -20.192 1.612 27.557 1.00 59.78 272 GLY A C 1
ATOM 2120 O O . GLY A 1 272 ? -20.779 2.618 27.941 1.00 59.78 272 GLY A O 1
ATOM 2121 N N . GLN A 1 273 ? -18.955 1.315 27.969 1.00 63.06 273 GLN A N 1
ATOM 2122 C CA . GLN A 1 273 ? -18.076 2.245 28.681 1.00 63.06 273 GLN A CA 1
ATOM 2123 C C . GLN A 1 273 ? -16.752 2.366 27.920 1.00 63.06 273 GLN A C 1
ATOM 2125 O O . GLN A 1 273 ? -16.152 1.355 27.554 1.00 63.06 273 GLN A O 1
ATOM 2130 N N . TRP A 1 274 ? -16.298 3.597 27.684 1.00 66.19 274 TRP A N 1
ATOM 2131 C CA . TRP A 1 274 ? -14.987 3.860 27.085 1.00 66.19 274 TRP A CA 1
ATOM 2132 C C . TRP A 1 274 ? -13.882 3.775 28.154 1.00 66.19 274 TRP A C 1
ATOM 2134 O O . TRP A 1 274 ? -14.146 3.922 29.350 1.00 66.19 274 TRP A O 1
ATOM 2144 N N . ASN A 1 275 ? -12.641 3.503 27.741 1.00 63.34 275 ASN A N 1
ATOM 2145 C CA . ASN A 1 275 ? -11.532 3.205 28.654 1.00 63.34 275 ASN A CA 1
ATOM 2146 C C . ASN A 1 275 ? -10.609 4.401 28.909 1.00 63.34 275 ASN A C 1
ATOM 2148 O O . ASN A 1 275 ? -10.250 4.675 30.056 1.00 63.34 275 ASN A O 1
ATOM 2152 N N . HIS A 1 276 ? -10.139 5.065 27.848 1.00 64.81 276 HIS A N 1
ATOM 2153 C CA . HI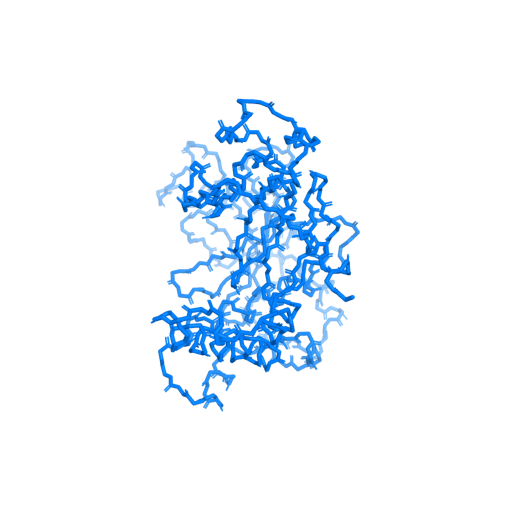S A 1 276 ? -9.108 6.101 27.961 1.00 64.81 276 HIS A CA 1
ATOM 2154 C C . HIS A 1 276 ? -9.152 7.109 26.799 1.00 64.81 276 HIS A C 1
ATOM 2156 O O . HIS A 1 276 ? -9.500 6.742 25.680 1.00 64.81 276 HIS A O 1
ATOM 2162 N N . PHE A 1 277 ? -8.740 8.357 27.049 1.00 62.53 277 PHE A N 1
ATOM 2163 C CA . PHE A 1 277 ? -8.426 9.344 26.014 1.00 62.53 277 PHE A CA 1
ATOM 2164 C C . PHE A 1 277 ? -6.911 9.565 25.964 1.00 62.53 277 PHE A C 1
ATOM 2166 O O . PHE A 1 277 ? -6.279 9.780 26.993 1.00 62.53 277 PHE A O 1
ATOM 2173 N N . ASN A 1 278 ? -6.311 9.548 24.772 1.00 52.78 278 ASN A N 1
ATOM 2174 C CA . ASN A 1 278 ? -4.894 9.878 24.588 1.00 52.78 278 ASN A CA 1
ATOM 2175 C C . ASN A 1 278 ? -4.688 10.761 23.357 1.00 52.78 278 ASN A C 1
ATOM 2177 O O . ASN A 1 278 ? -4.929 10.328 22.230 1.00 52.78 278 ASN A O 1
ATOM 2181 N N . PRO A 1 279 ? -4.139 11.964 23.561 1.00 53.50 279 PRO A N 1
ATOM 2182 C CA . PRO A 1 279 ? -4.936 13.163 23.796 1.00 53.50 279 PRO A CA 1
ATOM 2183 C C . PRO A 1 279 ? -6.059 13.379 22.766 1.00 53.50 279 PRO A C 1
ATOM 2185 O O . PRO A 1 279 ? -7.096 13.911 23.140 1.00 53.50 279 PRO A O 1
ATOM 2188 N N . ASP A 1 280 ? -5.923 12.925 21.523 1.00 55.69 280 ASP A N 1
ATOM 2189 C CA . ASP A 1 280 ? -6.866 13.243 20.439 1.00 55.69 280 ASP A CA 1
ATOM 2190 C C . ASP A 1 280 ? -7.783 12.060 20.054 1.00 55.69 280 ASP A C 1
ATOM 2192 O O . ASP A 1 280 ? -8.622 12.185 19.163 1.00 55.69 280 ASP A O 1
ATOM 2196 N N . PHE A 1 281 ? -7.657 10.923 20.751 1.00 60.59 281 PHE A N 1
ATOM 2197 C CA . PHE A 1 281 ? -8.380 9.680 20.460 1.00 60.59 281 PHE A CA 1
ATOM 2198 C C . PHE A 1 281 ? -9.006 9.069 21.716 1.00 60.59 281 PHE A C 1
ATOM 2200 O O . PHE A 1 281 ? -8.343 9.010 22.755 1.00 60.59 281 PHE A O 1
ATOM 2207 N N . ALA A 1 282 ? -10.232 8.557 21.585 1.00 58.03 282 ALA A N 1
ATOM 2208 C CA . ALA A 1 282 ? -10.896 7.691 22.561 1.00 58.03 282 ALA A CA 1
ATOM 2209 C C . ALA A 1 282 ? -10.669 6.203 22.228 1.00 58.03 282 ALA A C 1
ATOM 2211 O O . ALA A 1 282 ? -10.707 5.842 21.048 1.00 58.03 282 ALA A O 1
ATOM 2212 N N . TYR A 1 283 ? -10.469 5.367 23.256 1.00 60.66 283 TYR A N 1
ATOM 2213 C CA . TYR A 1 283 ? -10.373 3.895 23.194 1.00 60.66 283 TYR A CA 1
ATOM 2214 C C . TYR A 1 283 ? -11.466 3.209 24.012 1.00 60.66 283 TYR A C 1
ATOM 2216 O O . TYR A 1 283 ? -11.840 3.762 25.074 1.00 60.66 283 TYR A O 1
#

Sequence (283 aa):
MLDLLGGVSYPSPDRIDAGRERRHLDIVIDPVGAHPKVVVENKLYSIPYPAQLTKYNAYPVPWSSSHGDEGAVETRYVLLSLMAPSFPLPPPWVHVTYRDLADALAHVDEGHLGRTSDLFVRYRALVHRLVALAEAVDPAQALDEQFSVVEVVAQMPGGGLDGAIAKLRFSGLAQAVQAHFTHPKELELDGARGGRISYWRRLADNRGGVGWQFQENQLRLQITVEDPDLQGKGNEAARAAIVEAEHVEYFDHSQVEAILGSELRSKTYTPGQWNHFNPDFAY

Radius of gyration: 23.33 Å; chains: 1; bounding box: 55×44×63 Å

Foldseek 3Di:
DCVVVPNDDDVDQPDWDWDACQVNFGIWIDSHPDFDTETEREEQQADDFQVVVQVVLQPADPVGNGGHQQHDPRYAYEYEYLDDALDDHGPPYDYDYLVNVLVVLVPDDLVVVPPCSVVSVVVSVVSVVSNVLLVQLQCVVPVVDQDDLVVSCVPDPNDPCSLSSLSSHVNNVQRVVQNPDPDGFPFDQDDPSGFKTKGWDQDPVNQWIWIWMQGPSDIDTKIFGNDPVQDDQVNQVVRVVCCLVPPLQVQQCVVVCVVCPPVDDDDPDDRSDWDDDDDGMTD

pLDDT: mean 82.65, std 11.17, range [34.19, 94.44]

Secondary structure (DSSP, 8-state):
-GGGGT----S--SEEEEEEEETTEEEEEEEET-S-EEEEEEESS-PPPHHHHHHHTTS-BTTBS--GGG-STTEEEEEEESS--SSPPPTTEEEEEHHHHHHHHTTS-GGGGGGGHHHHHHHHHHHHHHHHHHHHH-GGG-TTSPP-SHHHHHHS--SS-HHHHHHHHHHHHHHHHHHTSSS----EEE-BTB-EEEEEEE-TTSSEEEEEEEETTEEEEEEEE--GGG-SGGGHHHHHHHHHHHSGGGG--HHHHHHHGGGSPPP-S-TT----EETTEE-